Protein AF-A0A535Y8S7-F1 (afdb_monomer_lite)

pLDDT: mean 76.94, std 24.81, range [28.59, 98.69]

Sequence (351 aa):
MPEHDSAGDQSSQPVGPEPAEEHARPVVTRRDFIAGAGLGVAATAIVAGGVTVATRQGVQTVPAPQPVAQTGAGGAVVAPAPAPGVAAQPQAVAQPATPAAGALPQHMRRVTLDIDGAQHNVVVDVRESLWTTTSQKLGLNVTNLGCDRAQCGACTVVIDGRAVNGCSVFSARLGRGQKILTIAGIQTSPTTEGLHPIQRAFWMQGGFQCGICTRGFIMSSYALLQTNNNPTRAQIAEALSGNICRCGEYPKIYEAVESAATELRNPPVKPQAVLGPPPKRTGSPSTMDFQFANPLGSDEFIGEVDGALKLLDGVEGVSGNSTTAKVTYWPNEVSEDAIRKQFADSGYPVK

Foldseek 3Di:
DDDDDDDDDPPDDPDDDDDDPPPPDPPCDPVNVVVVVPDDPDDDDDDDDDDDDDDDDDDDDDDDDDDDDDDDDDDDDDDDDDDPDDDDDPPDDDDPDDPDDDDDDPQWDFAFAAELNDTDTDIFGQLDFQCCCQCVVVVHPFFADDPLPQQAQRQWWAKPLDTGRRSPHGRRVDRPPIHIYGCVSQFQDPDLVRHQLLRNLCVVLVLDDPCSQVRRLSRLLSSQCVVPLQDDLVSSCVSCVSHDDPVPSSVSSSSSSNRSSVCVVPPDDDPPPPPDDQPPQPDAKDKDKWFWPAFAPWQVCLVVVQVQLVVQPFWDGWHDIRTMIITIGRCVRDPPVRSQVSCVVSVGHTD

Structure (mmCIF, N/CA/C/O backbone):
data_AF-A0A535Y8S7-F1
#
_entry.id   AF-A0A535Y8S7-F1
#
loop_
_atom_site.group_PDB
_atom_site.id
_atom_site.type_symbol
_atom_site.label_atom_id
_atom_site.label_alt_id
_atom_site.label_comp_id
_atom_site.label_asym_id
_atom_site.label_entity_id
_atom_site.label_seq_id
_atom_site.pdbx_PDB_ins_code
_atom_site.Cartn_x
_atom_site.Cartn_y
_atom_site.Cartn_z
_atom_site.occupancy
_atom_site.B_iso_or_equiv
_atom_site.auth_seq_id
_atom_site.auth_comp_id
_atom_site.auth_asym_id
_atom_site.auth_atom_id
_atom_site.pdbx_PDB_model_num
ATOM 1 N N . MET A 1 1 ? 39.992 -0.398 63.728 1.00 41.88 1 MET A N 1
ATOM 2 C CA . MET A 1 1 ? 38.886 -0.561 62.766 1.00 41.88 1 MET A CA 1
ATOM 3 C C . MET A 1 1 ? 39.172 -1.827 61.980 1.00 41.88 1 MET A C 1
ATOM 5 O O . MET A 1 1 ? 40.042 -1.772 61.120 1.00 41.88 1 MET A O 1
ATOM 9 N N . PRO A 1 2 ? 38.589 -2.968 62.377 1.00 44.25 2 PRO A N 1
ATOM 10 C CA . PRO A 1 2 ? 38.776 -4.238 61.696 1.00 44.25 2 PRO A CA 1
ATOM 11 C C . PRO A 1 2 ? 37.626 -4.536 60.723 1.00 44.25 2 PRO A C 1
ATOM 13 O O . PRO A 1 2 ? 36.592 -3.870 60.726 1.00 44.25 2 PRO A O 1
ATOM 16 N N . GLU A 1 3 ? 37.897 -5.520 59.880 1.00 44.00 3 GLU A N 1
ATOM 17 C CA . GLU A 1 3 ? 37.142 -6.036 58.741 1.00 44.00 3 GLU A CA 1
ATOM 18 C C . GLU A 1 3 ? 35.714 -6.489 59.092 1.00 44.00 3 GLU A C 1
ATOM 20 O O . GLU A 1 3 ? 35.476 -7.023 60.173 1.00 44.00 3 GLU A O 1
ATOM 25 N N . HIS A 1 4 ? 34.783 -6.329 58.144 1.00 42.41 4 HIS A N 1
ATOM 26 C CA . HIS A 1 4 ? 33.520 -7.068 58.120 1.00 42.41 4 HIS A CA 1
ATOM 27 C C . HIS A 1 4 ? 33.184 -7.524 56.694 1.00 42.41 4 HIS A C 1
ATOM 29 O O . HIS A 1 4 ? 32.829 -6.729 55.827 1.00 42.41 4 HIS A O 1
ATOM 35 N N . ASP A 1 5 ? 33.386 -8.826 56.514 1.00 38.25 5 ASP A N 1
ATOM 36 C CA . ASP A 1 5 ? 32.627 -9.831 55.768 1.00 38.25 5 ASP A CA 1
ATOM 37 C C . ASP A 1 5 ? 31.853 -9.489 54.485 1.00 38.25 5 ASP A C 1
ATOM 39 O O . ASP A 1 5 ? 30.835 -8.798 54.459 1.00 38.25 5 ASP A O 1
ATOM 43 N N . SER A 1 6 ? 32.293 -10.203 53.447 1.00 46.12 6 SER A N 1
ATOM 44 C CA . SER A 1 6 ? 31.557 -10.745 52.307 1.00 46.12 6 SER A CA 1
ATOM 45 C C . SER A 1 6 ? 30.095 -11.126 52.589 1.00 46.12 6 SER A C 1
ATOM 47 O O . SER A 1 6 ? 29.814 -12.092 53.299 1.00 46.12 6 SER A O 1
ATOM 49 N N . ALA A 1 7 ? 29.172 -10.477 51.879 1.00 42.19 7 ALA A N 1
ATOM 50 C CA . ALA A 1 7 ? 27.862 -11.030 51.550 1.00 42.19 7 ALA A CA 1
ATOM 51 C C . ALA A 1 7 ? 27.816 -11.289 50.036 1.00 42.19 7 ALA A C 1
ATOM 53 O O . ALA A 1 7 ? 28.065 -10.392 49.232 1.00 42.19 7 ALA A O 1
ATOM 54 N N . GLY A 1 8 ? 27.578 -12.551 49.676 1.00 33.75 8 GLY A N 1
ATOM 55 C CA . GLY A 1 8 ? 27.663 -13.079 48.320 1.00 33.75 8 GLY A CA 1
ATOM 56 C C . GLY A 1 8 ? 26.672 -12.465 47.335 1.00 33.75 8 GLY A C 1
ATOM 57 O O . GLY A 1 8 ? 25.471 -12.396 47.583 1.00 33.75 8 GLY A O 1
ATOM 58 N N . ASP A 1 9 ? 27.212 -12.106 46.177 1.00 38.22 9 ASP A N 1
ATOM 59 C CA . ASP A 1 9 ? 26.487 -11.845 44.943 1.00 38.22 9 ASP A CA 1
ATOM 60 C C . ASP A 1 9 ? 25.979 -13.182 44.374 1.00 38.22 9 ASP A C 1
ATOM 62 O O . ASP A 1 9 ? 26.699 -13.920 43.694 1.00 38.22 9 ASP A O 1
ATOM 66 N N . GLN A 1 10 ? 24.738 -13.545 44.711 1.00 38.53 10 GLN A N 1
ATOM 67 C CA . GLN A 1 10 ? 24.014 -14.583 43.981 1.00 38.53 10 GLN A CA 1
ATOM 68 C C . GLN A 1 10 ? 23.518 -13.988 42.664 1.00 38.53 10 GLN A C 1
ATOM 70 O O . GLN A 1 10 ? 22.369 -13.565 42.531 1.00 38.53 10 GLN A O 1
ATOM 75 N N . SER A 1 11 ? 24.416 -13.989 41.682 1.00 40.12 11 SER A N 1
ATOM 76 C CA . SER A 1 11 ? 24.074 -13.844 40.273 1.00 40.12 11 SER A CA 1
ATOM 77 C C . SER A 1 11 ? 22.976 -14.849 39.909 1.00 40.12 11 SER A C 1
ATOM 79 O O . SER A 1 11 ? 23.173 -16.064 39.840 1.00 40.12 11 SER A O 1
ATOM 81 N N . SER A 1 12 ? 21.771 -14.328 39.705 1.00 44.69 12 SER A N 1
ATOM 82 C CA . SER A 1 12 ? 20.668 -15.061 39.101 1.00 44.69 12 SER A CA 1
ATOM 83 C C . SER A 1 12 ? 21.051 -15.307 37.647 1.00 44.69 12 SER A C 1
ATOM 85 O O . SER A 1 12 ? 21.152 -14.381 36.843 1.00 44.69 12 SER A O 1
ATOM 87 N N . GLN A 1 13 ? 21.337 -16.564 37.320 1.00 40.16 13 GLN A N 1
ATOM 88 C CA . GLN A 1 13 ? 21.603 -16.965 35.947 1.00 40.16 13 GLN A CA 1
ATOM 89 C C . GLN A 1 13 ? 20.384 -16.650 35.066 1.00 40.16 13 GLN A C 1
ATOM 91 O O . GLN A 1 13 ? 19.254 -16.914 35.486 1.00 40.16 13 GLN A O 1
ATOM 96 N N . PRO A 1 14 ? 20.569 -16.118 33.846 1.00 40.34 14 PRO A N 1
ATOM 97 C CA . PRO A 1 14 ? 19.474 -16.020 32.899 1.00 40.34 14 PRO A CA 1
ATOM 98 C C . PRO A 1 14 ? 19.051 -17.436 32.500 1.00 40.34 14 PRO A C 1
ATOM 100 O O . PRO A 1 14 ? 19.850 -18.219 31.986 1.00 40.34 14 PRO A O 1
ATOM 103 N N . VAL A 1 15 ? 17.783 -17.758 32.752 1.00 47.25 15 VAL A N 1
ATOM 104 C CA . VAL A 1 15 ? 17.121 -18.960 32.242 1.00 47.25 15 VAL A CA 1
ATOM 105 C C . VAL A 1 15 ? 17.208 -18.911 30.716 1.00 47.25 15 VAL A C 1
ATOM 107 O O . VAL A 1 15 ? 16.618 -18.037 30.081 1.00 47.25 15 VAL A O 1
ATOM 110 N N . GLY A 1 16 ? 18.016 -19.799 30.136 1.00 41.22 16 GLY A N 1
ATOM 111 C CA . GLY A 1 16 ? 18.124 -19.944 28.688 1.00 41.22 16 GLY A CA 1
ATOM 112 C C . GLY A 1 16 ? 16.784 -20.387 28.090 1.00 41.22 16 GLY A C 1
ATOM 113 O O . GLY A 1 16 ? 16.043 -21.116 28.753 1.00 41.22 16 GLY A O 1
ATOM 114 N N . PRO A 1 17 ? 16.440 -19.959 26.864 1.00 48.31 17 PRO A N 1
ATOM 115 C CA . PRO A 1 17 ? 15.222 -20.423 26.218 1.00 48.31 17 PRO A CA 1
ATOM 116 C C . PRO A 1 17 ? 15.316 -21.933 25.963 1.00 48.31 17 PRO A C 1
ATOM 118 O O . PRO A 1 17 ? 16.328 -22.420 25.454 1.00 48.31 17 PRO A O 1
ATOM 121 N N . GLU A 1 18 ? 14.257 -22.661 26.323 1.00 45.38 18 GLU A N 1
ATOM 122 C CA . GLU A 1 18 ? 14.070 -24.058 25.928 1.00 45.38 18 GLU A CA 1
ATOM 123 C C . GLU A 1 18 ? 14.183 -24.202 24.400 1.00 45.38 18 GLU A C 1
ATOM 125 O O . GLU A 1 18 ? 13.823 -23.272 23.666 1.00 45.38 18 GLU A O 1
ATOM 130 N N . PRO A 1 19 ? 14.685 -25.341 23.891 1.00 36.44 19 PRO A N 1
ATOM 131 C CA . PRO A 1 19 ? 14.851 -25.538 22.462 1.00 36.44 19 PRO A CA 1
ATOM 132 C C . PRO A 1 19 ? 13.471 -25.653 21.812 1.00 36.44 19 PRO A C 1
ATOM 134 O O . PRO A 1 19 ? 12.853 -26.714 21.803 1.00 36.44 19 PRO A O 1
ATOM 137 N N . ALA A 1 20 ? 12.983 -24.547 21.255 1.00 41.88 20 ALA A N 1
ATOM 138 C CA . ALA A 1 20 ? 11.905 -24.593 20.287 1.00 41.88 20 ALA A CA 1
ATOM 139 C C . ALA A 1 20 ? 12.412 -25.401 19.088 1.00 41.88 20 ALA A C 1
ATOM 141 O O . ALA A 1 20 ? 13.383 -25.005 18.441 1.00 41.88 20 ALA A O 1
ATOM 142 N N . GLU A 1 21 ? 11.785 -26.548 18.821 1.00 38.09 21 GLU A N 1
ATOM 143 C CA . GLU A 1 21 ? 12.011 -27.303 17.595 1.00 38.09 21 GLU A CA 1
ATOM 144 C C . GLU A 1 21 ? 11.814 -26.363 16.401 1.00 38.09 21 GLU A C 1
ATOM 146 O O . GLU A 1 21 ? 10.705 -25.924 16.087 1.00 38.09 21 GLU A O 1
ATOM 151 N N . GLU A 1 22 ? 12.919 -26.017 15.745 1.00 36.44 22 GLU A N 1
ATOM 152 C CA . GLU A 1 22 ? 12.924 -25.268 14.501 1.00 36.44 22 GLU A CA 1
ATOM 153 C C . GLU A 1 22 ? 12.346 -26.173 13.412 1.00 36.44 22 GLU A C 1
ATOM 155 O O . GLU A 1 22 ? 13.046 -26.905 12.712 1.00 36.44 22 GLU A O 1
ATOM 160 N N . HIS A 1 23 ? 11.023 -26.160 13.277 1.00 37.12 23 HIS A N 1
ATOM 161 C CA . HIS A 1 23 ? 10.380 -26.675 12.084 1.00 37.12 23 HIS A CA 1
ATOM 162 C C . HIS A 1 23 ? 10.784 -25.769 10.923 1.00 37.12 23 HIS A C 1
ATOM 164 O O . HIS A 1 23 ? 10.269 -24.660 10.759 1.00 37.12 23 HIS A O 1
ATOM 170 N N . ALA A 1 24 ? 11.755 -26.245 10.140 1.00 35.53 24 ALA A N 1
ATOM 171 C CA . ALA A 1 24 ? 12.173 -25.635 8.892 1.00 35.53 24 ALA A CA 1
ATOM 172 C C . ALA A 1 24 ? 10.931 -25.270 8.070 1.00 35.53 24 ALA A C 1
ATOM 174 O O . ALA A 1 24 ? 10.162 -26.129 7.631 1.00 35.53 24 ALA A O 1
ATOM 175 N N . ARG A 1 25 ? 10.716 -23.964 7.909 1.00 43.47 25 ARG A N 1
ATOM 176 C CA . ARG A 1 25 ? 9.594 -23.417 7.148 1.00 43.47 25 ARG A CA 1
ATOM 177 C C . ARG A 1 25 ? 9.691 -23.910 5.701 1.00 43.47 25 ARG A C 1
ATOM 179 O O . ARG A 1 25 ? 10.799 -23.927 5.157 1.00 43.47 25 ARG A O 1
ATOM 186 N N . PRO A 1 26 ? 8.573 -24.232 5.030 1.00 36.12 26 PRO A N 1
ATOM 187 C CA . PRO A 1 26 ? 8.586 -24.450 3.593 1.00 36.12 26 PRO A CA 1
ATOM 188 C C . PRO A 1 26 ? 8.876 -23.113 2.899 1.00 36.12 26 PRO A C 1
ATOM 190 O O . PRO A 1 26 ? 7.984 -22.332 2.576 1.00 36.12 26 PRO A O 1
ATOM 193 N N . VAL A 1 27 ? 10.160 -22.824 2.691 1.00 45.38 27 VAL A N 1
ATOM 194 C CA . VAL A 1 27 ? 10.605 -21.804 1.748 1.00 45.38 27 VAL A CA 1
ATOM 195 C C . VAL A 1 27 ? 10.168 -22.297 0.378 1.00 45.38 27 VAL A C 1
ATOM 197 O O . VAL A 1 27 ? 10.694 -23.297 -0.104 1.00 45.38 27 VAL A O 1
ATOM 200 N N . VAL A 1 28 ? 9.201 -21.611 -0.236 1.00 47.66 28 VAL A N 1
ATOM 201 C CA . VAL A 1 28 ? 8.826 -21.832 -1.637 1.00 47.66 28 VAL A CA 1
ATOM 202 C C . VAL A 1 28 ? 10.105 -21.740 -2.457 1.00 47.66 28 VAL A C 1
ATOM 204 O O . VAL A 1 28 ? 10.700 -20.671 -2.617 1.00 47.66 28 VAL A O 1
ATOM 207 N N . THR A 1 29 ? 10.579 -22.888 -2.920 1.00 53.97 29 THR A N 1
ATOM 208 C CA . THR A 1 29 ? 11.850 -22.972 -3.616 1.00 53.97 29 THR A CA 1
ATOM 209 C C . THR A 1 29 ? 11.684 -22.387 -5.016 1.00 53.97 29 THR A C 1
ATOM 211 O O . THR A 1 29 ? 10.588 -22.297 -5.574 1.00 53.97 29 THR A O 1
ATOM 214 N N . ARG A 1 30 ? 12.798 -22.031 -5.660 1.00 45.38 30 ARG A N 1
ATOM 215 C CA . ARG A 1 30 ? 12.822 -21.635 -7.080 1.00 45.38 30 ARG A CA 1
ATOM 216 C C . ARG A 1 30 ? 12.111 -22.651 -7.995 1.00 45.38 30 ARG A C 1
ATOM 218 O O . ARG A 1 30 ? 11.631 -22.266 -9.058 1.00 45.38 30 ARG A O 1
ATOM 225 N N . ARG A 1 31 ? 12.046 -23.930 -7.597 1.00 40.69 31 ARG A N 1
ATOM 226 C CA . ARG A 1 31 ? 11.312 -24.993 -8.301 1.00 40.69 31 ARG A CA 1
ATOM 227 C C . ARG A 1 31 ? 9.799 -24.870 -8.133 1.00 40.69 31 ARG A C 1
ATOM 229 O O . ARG A 1 31 ? 9.095 -25.038 -9.121 1.00 40.69 31 ARG A O 1
ATOM 236 N N . ASP A 1 32 ? 9.318 -24.489 -6.957 1.00 45.66 32 ASP A N 1
ATOM 237 C CA . ASP A 1 32 ? 7.885 -24.347 -6.671 1.00 45.66 32 ASP A CA 1
ATOM 238 C C . ASP A 1 32 ? 7.277 -23.138 -7.400 1.00 45.66 32 ASP A C 1
ATOM 240 O O . ASP A 1 32 ? 6.158 -23.203 -7.907 1.00 45.66 32 ASP A O 1
ATOM 244 N N . PHE A 1 33 ? 8.059 -22.064 -7.582 1.00 46.16 33 PHE A N 1
ATOM 245 C CA . PHE A 1 33 ? 7.685 -20.936 -8.447 1.00 46.16 33 PHE A CA 1
ATOM 246 C C . PHE A 1 33 ? 7.559 -21.337 -9.930 1.00 46.16 33 PHE A C 1
ATOM 248 O O . PHE A 1 33 ? 6.719 -20.799 -10.647 1.00 46.16 33 PHE A O 1
ATOM 255 N N . ILE A 1 34 ? 8.382 -22.282 -10.398 1.00 49.06 34 ILE A N 1
ATOM 256 C CA . ILE A 1 34 ? 8.347 -22.774 -11.784 1.00 49.06 34 ILE A CA 1
ATOM 257 C C . ILE A 1 34 ? 7.227 -23.811 -11.975 1.00 49.06 34 ILE A C 1
ATOM 259 O O . ILE A 1 34 ? 6.591 -23.822 -13.025 1.00 49.06 34 ILE A O 1
ATOM 263 N N . ALA A 1 35 ? 6.944 -24.641 -10.967 1.00 42.28 35 ALA A N 1
ATOM 264 C CA . ALA A 1 35 ? 5.879 -25.642 -11.014 1.00 42.28 35 ALA A CA 1
ATOM 265 C C . ALA A 1 35 ? 4.471 -25.016 -10.953 1.00 42.28 35 ALA A C 1
ATOM 267 O O . ALA A 1 35 ? 3.576 -25.445 -11.681 1.00 42.28 35 ALA A O 1
ATOM 268 N N . GLY A 1 36 ? 4.282 -23.954 -10.159 1.00 39.44 36 GLY A N 1
ATOM 269 C CA . GLY A 1 36 ? 2.996 -23.253 -10.036 1.00 39.44 36 GLY A CA 1
ATOM 270 C C . GLY A 1 36 ? 2.555 -22.481 -11.287 1.00 39.44 36 GLY A C 1
ATOM 271 O O . GLY A 1 36 ? 1.388 -22.126 -11.405 1.00 39.44 36 GLY A O 1
ATOM 272 N N . ALA A 1 37 ? 3.453 -22.259 -12.253 1.00 42.25 37 ALA A N 1
ATOM 273 C CA . ALA A 1 37 ? 3.124 -21.631 -13.535 1.00 42.25 37 ALA A CA 1
ATOM 274 C C . ALA A 1 37 ? 2.445 -22.593 -14.536 1.00 42.25 37 ALA A C 1
ATOM 276 O O . ALA A 1 37 ? 2.072 -22.170 -15.629 1.00 42.25 37 ALA A O 1
ATOM 277 N N . GLY A 1 38 ? 2.308 -23.881 -14.191 1.00 35.50 38 GLY A N 1
ATOM 278 C CA . GLY A 1 38 ? 1.808 -24.927 -15.089 1.00 35.50 38 GLY A CA 1
ATOM 279 C C . GLY A 1 38 ? 0.410 -25.474 -14.789 1.00 35.50 38 GLY A C 1
ATOM 280 O O . GLY A 1 38 ? -0.088 -26.272 -15.577 1.00 35.50 38 GLY A O 1
ATOM 281 N N . LEU A 1 39 ? -0.240 -25.078 -13.692 1.00 34.25 39 LEU A N 1
ATOM 282 C CA . LEU A 1 39 ? -1.555 -25.606 -13.307 1.00 34.25 39 LEU A CA 1
ATOM 283 C C . LEU A 1 39 ? -2.559 -24.466 -13.152 1.00 34.25 39 LEU A C 1
ATOM 285 O O . LEU A 1 39 ? -2.861 -24.004 -12.055 1.00 34.25 39 LEU A O 1
ATOM 289 N N . GLY A 1 40 ? -3.074 -24.011 -14.293 1.00 32.44 40 GLY A N 1
ATOM 290 C CA . GLY A 1 40 ? -4.305 -23.236 -14.331 1.00 32.44 40 GLY A CA 1
ATOM 291 C C . GLY A 1 40 ? -5.461 -24.114 -13.863 1.00 32.44 40 GLY A C 1
ATOM 292 O O . GLY A 1 40 ? -5.753 -25.144 -14.471 1.00 32.44 40 GLY A O 1
ATOM 293 N N . VAL A 1 41 ? -6.116 -23.709 -12.778 1.00 32.88 41 VAL A N 1
ATOM 294 C CA . VAL A 1 41 ? -7.417 -24.250 -12.389 1.00 32.88 41 VAL A CA 1
ATOM 295 C C . VAL A 1 41 ? -8.408 -23.824 -13.470 1.00 32.88 41 VAL A C 1
ATOM 297 O O . VAL A 1 41 ? -8.710 -22.642 -13.625 1.00 32.88 41 VAL A O 1
ATOM 300 N N . ALA A 1 42 ? -8.865 -24.787 -14.267 1.00 31.94 42 ALA A N 1
ATOM 301 C CA . ALA A 1 42 ? -9.900 -24.574 -15.262 1.00 31.94 42 ALA A CA 1
ATOM 302 C C . ALA A 1 42 ? -11.239 -24.333 -14.549 1.00 31.94 42 ALA A C 1
ATOM 304 O O . ALA A 1 42 ? -11.869 -25.268 -14.060 1.00 31.94 42 ALA A O 1
ATOM 305 N N . ALA A 1 43 ? -11.680 -23.078 -14.497 1.00 32.56 43 ALA A N 1
ATOM 306 C CA . ALA A 1 43 ? -13.079 -22.765 -14.259 1.00 32.56 43 ALA A CA 1
ATOM 307 C C . ALA A 1 43 ? -13.845 -23.025 -15.565 1.00 32.56 43 ALA A C 1
ATOM 309 O O . ALA A 1 43 ? -13.664 -22.328 -16.563 1.00 32.56 43 ALA A O 1
ATOM 310 N N . THR A 1 44 ? -14.675 -24.064 -15.576 1.00 29.97 44 THR A N 1
ATOM 311 C CA . THR A 1 44 ? -15.622 -24.342 -16.658 1.00 29.97 44 THR A CA 1
ATOM 312 C C . THR A 1 44 ? -16.663 -23.231 -16.734 1.00 29.97 44 THR A C 1
ATOM 314 O O . THR A 1 44 ? -17.578 -23.179 -15.916 1.00 29.97 44 THR A O 1
ATOM 317 N N . ALA A 1 45 ? -16.548 -22.371 -17.744 1.00 28.59 45 ALA A N 1
ATOM 318 C CA . ALA A 1 45 ? -17.650 -21.557 -18.236 1.00 28.59 45 ALA A CA 1
ATOM 319 C C . ALA A 1 45 ? -18.209 -22.230 -19.495 1.00 28.59 45 ALA A C 1
ATOM 321 O O . ALA A 1 45 ? -17.550 -22.284 -20.533 1.00 28.59 45 ALA A O 1
ATOM 322 N N . ILE A 1 46 ? -19.422 -22.772 -19.393 1.00 31.09 46 ILE A N 1
ATOM 323 C CA . ILE A 1 46 ? -20.209 -23.172 -20.558 1.00 31.09 46 ILE A CA 1
ATOM 324 C C . ILE A 1 46 ? -20.801 -21.888 -21.134 1.00 31.09 46 ILE A C 1
ATOM 326 O O . ILE A 1 46 ? -21.736 -21.329 -20.569 1.00 31.09 46 ILE A O 1
ATOM 330 N N . VAL A 1 47 ? -20.262 -21.428 -22.261 1.00 31.27 47 VAL A N 1
ATOM 331 C CA . VAL A 1 47 ? -20.957 -20.494 -23.151 1.00 31.27 47 VAL A CA 1
ATOM 332 C C . VAL A 1 47 ? -20.871 -21.061 -24.560 1.00 31.27 47 VAL A C 1
ATOM 334 O O . VAL A 1 47 ? -19.796 -21.347 -25.083 1.00 31.27 47 VAL A O 1
ATOM 337 N N . ALA A 1 48 ? -22.047 -21.311 -25.122 1.00 28.70 48 ALA A N 1
ATOM 338 C CA . ALA A 1 48 ? -22.252 -21.932 -26.412 1.00 28.70 48 ALA A CA 1
ATOM 339 C C . ALA A 1 48 ? -21.805 -21.025 -27.573 1.00 28.70 48 ALA A C 1
ATOM 341 O O . ALA A 1 48 ? -22.111 -19.837 -27.589 1.00 28.70 48 ALA A O 1
ATOM 342 N N . GLY A 1 49 ? -21.190 -21.645 -28.585 1.00 29.77 49 GLY A N 1
ATOM 343 C CA . GLY A 1 49 ? -21.180 -21.160 -29.968 1.00 29.77 49 GLY A CA 1
ATOM 344 C C . GLY A 1 49 ? -19.979 -20.304 -30.379 1.00 29.77 49 GLY A C 1
ATOM 345 O O . GLY A 1 49 ? -19.903 -19.128 -30.051 1.00 29.77 49 GLY A O 1
ATOM 346 N N . GLY A 1 50 ? -19.092 -20.876 -31.201 1.00 28.86 50 GLY A N 1
ATOM 347 C CA . GLY A 1 50 ? -18.106 -20.116 -31.980 1.00 28.86 50 GLY A CA 1
ATOM 348 C C . GLY A 1 50 ? -16.744 -20.796 -32.063 1.00 28.86 50 GLY A C 1
ATOM 349 O O . GLY A 1 50 ? -15.871 -20.559 -31.238 1.00 28.86 50 GLY A O 1
ATOM 350 N N . VAL A 1 51 ? -16.556 -21.651 -33.066 1.00 29.58 51 VAL A N 1
ATOM 351 C CA . VAL A 1 51 ? -15.288 -22.341 -33.329 1.00 29.58 51 VAL A CA 1
ATOM 352 C C . VAL A 1 51 ? -14.259 -21.342 -33.871 1.00 29.58 51 VAL A C 1
ATOM 354 O O . VAL A 1 51 ? -14.375 -20.887 -35.006 1.00 29.58 51 VAL A O 1
ATOM 357 N N . THR A 1 52 ? -13.221 -21.036 -33.092 1.00 28.81 52 THR A N 1
ATOM 358 C CA . THR A 1 52 ? -11.964 -20.451 -33.583 1.00 28.81 52 THR A CA 1
ATOM 359 C C . THR A 1 52 ? -10.871 -21.516 -33.545 1.00 28.81 52 THR A C 1
ATOM 361 O O . THR A 1 52 ? -10.356 -21.895 -32.496 1.00 28.81 52 THR A O 1
ATOM 364 N N . VAL A 1 53 ? -10.523 -22.040 -34.722 1.00 29.33 53 VAL A N 1
ATOM 365 C CA . VAL A 1 53 ? -9.391 -22.955 -34.899 1.00 29.33 53 VAL A CA 1
ATOM 366 C C . VAL A 1 53 ? -8.111 -22.127 -35.001 1.00 29.33 53 VAL A C 1
ATOM 368 O O . VAL A 1 53 ? -7.899 -21.421 -35.983 1.00 29.33 53 VAL A O 1
ATOM 371 N N . ALA A 1 54 ? -7.241 -22.230 -33.997 1.00 32.56 54 ALA A N 1
ATOM 372 C CA . ALA A 1 54 ? -5.865 -21.751 -34.068 1.00 32.56 54 ALA A CA 1
ATOM 373 C C . ALA A 1 54 ? -4.941 -22.928 -34.417 1.00 32.56 54 ALA A C 1
ATOM 375 O O . ALA A 1 54 ? -4.612 -23.746 -33.558 1.00 32.56 54 ALA A O 1
ATOM 376 N N . THR A 1 55 ? -4.506 -23.035 -35.675 1.00 34.47 55 THR A N 1
ATOM 377 C CA . THR A 1 55 ? -3.463 -23.994 -36.073 1.00 34.47 55 THR A CA 1
ATOM 378 C C . THR A 1 55 ? -2.089 -23.334 -36.092 1.00 34.47 55 THR A C 1
ATOM 380 O O . THR A 1 55 ? -1.850 -22.380 -36.831 1.00 34.47 55 THR A O 1
ATOM 383 N N . ARG A 1 56 ? -1.168 -23.901 -35.300 1.00 32.25 56 ARG A N 1
ATOM 384 C CA . ARG A 1 56 ? 0.290 -23.736 -35.410 1.00 32.25 56 ARG A CA 1
ATOM 385 C C . ARG A 1 56 ? 0.735 -23.975 -36.858 1.00 32.25 56 ARG A C 1
ATOM 387 O O . ARG A 1 56 ? 0.520 -25.065 -37.381 1.00 32.25 56 ARG A O 1
ATOM 394 N N . GLN A 1 57 ? 1.406 -23.006 -37.477 1.00 33.44 57 GLN A N 1
ATOM 395 C CA . GLN A 1 57 ? 2.093 -23.228 -38.750 1.00 33.44 57 GLN A CA 1
ATOM 396 C C . GLN A 1 57 ? 3.373 -24.042 -38.515 1.00 33.44 57 GLN A C 1
ATOM 398 O O . GLN A 1 57 ? 4.379 -23.525 -38.034 1.00 33.44 57 GLN A O 1
ATOM 403 N N . GLY A 1 58 ? 3.312 -25.332 -38.846 1.00 32.59 58 GLY A N 1
ATOM 404 C CA . GLY A 1 58 ? 4.474 -26.137 -39.205 1.00 32.59 58 GLY A CA 1
ATOM 405 C C . GLY A 1 58 ? 4.656 -26.088 -40.722 1.00 32.59 58 GLY A C 1
ATOM 406 O O . GLY A 1 58 ? 3.693 -26.249 -41.467 1.00 32.59 58 GLY A O 1
ATOM 407 N N . VAL A 1 59 ? 5.881 -25.832 -41.173 1.00 33.47 59 VAL A N 1
ATOM 408 C CA . VAL A 1 59 ? 6.261 -25.839 -42.590 1.00 33.47 59 VAL A CA 1
ATOM 409 C C . VAL A 1 59 ? 6.155 -27.272 -43.125 1.00 33.47 59 VAL A C 1
ATOM 411 O O . VAL A 1 59 ? 6.869 -28.153 -42.651 1.00 33.47 59 VAL A O 1
ATOM 414 N N . GLN A 1 60 ? 5.285 -27.504 -44.110 1.00 32.03 60 GLN A N 1
ATOM 415 C CA . GLN A 1 60 ? 5.292 -28.712 -44.941 1.00 32.03 60 GLN A CA 1
ATOM 416 C C . GLN A 1 60 ? 5.566 -28.320 -46.395 1.00 32.03 60 GLN A C 1
ATOM 418 O O . GLN A 1 60 ? 4.840 -27.526 -46.989 1.00 32.03 60 GLN A O 1
ATOM 423 N N . THR A 1 61 ? 6.629 -28.883 -46.960 1.00 33.38 61 THR A N 1
ATOM 424 C CA . THR A 1 61 ? 6.939 -28.852 -48.388 1.00 33.38 61 THR A CA 1
ATOM 425 C C . THR A 1 61 ? 6.122 -29.931 -49.102 1.00 33.38 61 THR A C 1
ATOM 427 O O . THR A 1 61 ? 6.222 -31.111 -48.776 1.00 33.38 61 THR A O 1
ATOM 430 N N . VAL A 1 62 ? 5.306 -29.534 -50.079 1.00 36.25 62 VAL A N 1
ATOM 431 C CA . VAL A 1 62 ? 4.526 -30.455 -50.924 1.00 36.25 62 VAL A CA 1
ATOM 432 C C . VAL A 1 62 ? 5.322 -30.755 -52.207 1.00 36.25 62 VAL A C 1
ATOM 434 O O . VAL A 1 62 ? 5.779 -29.804 -52.843 1.00 36.25 62 VAL A O 1
ATOM 437 N N . PRO A 1 63 ? 5.502 -32.024 -52.628 1.00 39.72 63 PRO A N 1
ATOM 438 C CA . PRO A 1 63 ? 6.083 -32.349 -53.930 1.00 39.72 63 PRO A CA 1
ATOM 439 C C . PRO A 1 63 ? 5.051 -32.220 -55.065 1.00 39.72 63 PRO A C 1
ATOM 441 O O . PRO A 1 63 ? 3.873 -32.532 -54.892 1.00 39.72 63 PRO A O 1
ATOM 444 N N . ALA A 1 64 ? 5.507 -31.775 -56.239 1.00 39.00 64 ALA A N 1
ATOM 445 C CA . ALA A 1 64 ? 4.684 -31.571 -57.433 1.00 39.00 64 ALA A CA 1
ATOM 446 C C . ALA A 1 64 ? 4.172 -32.898 -58.048 1.00 39.00 64 ALA A C 1
ATOM 448 O O . ALA A 1 64 ? 4.921 -33.879 -58.075 1.00 39.00 64 ALA A O 1
ATOM 449 N N . PRO A 1 65 ? 2.937 -32.942 -58.590 1.00 37.44 65 PRO A N 1
ATOM 450 C CA . PRO A 1 65 ? 2.387 -34.143 -59.212 1.00 37.44 65 PRO A CA 1
ATOM 451 C C . PRO A 1 65 ? 2.870 -34.327 -60.662 1.00 37.44 65 PRO A C 1
ATOM 453 O O . PRO A 1 65 ? 2.968 -33.371 -61.431 1.00 37.44 65 PRO A O 1
ATOM 456 N N . GLN A 1 66 ? 3.138 -35.580 -61.039 1.00 39.38 66 GLN A N 1
ATOM 457 C CA . GLN A 1 66 ? 3.399 -36.021 -62.417 1.00 39.38 66 GLN A CA 1
ATOM 458 C C . GLN A 1 66 ? 2.069 -36.303 -63.147 1.00 39.38 66 GLN 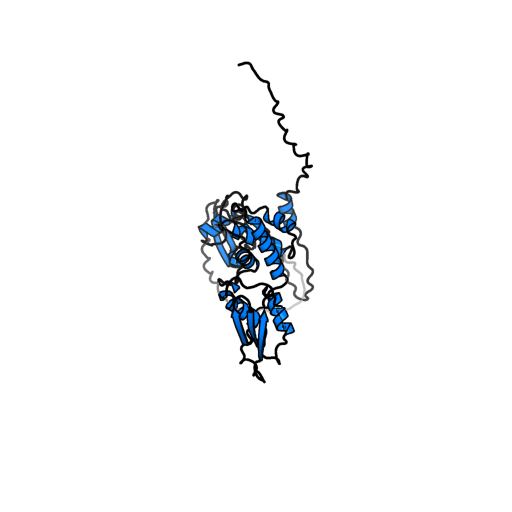A C 1
ATOM 460 O O . GLN A 1 66 ? 1.143 -36.820 -62.515 1.00 39.38 66 GLN A O 1
ATOM 465 N N . PRO A 1 67 ? 1.945 -36.015 -64.457 1.00 37.84 67 PRO A N 1
ATOM 466 C CA . PRO A 1 67 ? 0.709 -36.250 -65.194 1.00 37.84 67 PRO A CA 1
ATOM 467 C C . PRO A 1 67 ? 0.569 -37.717 -65.628 1.00 37.84 67 PRO A C 1
ATOM 469 O O . PRO A 1 67 ? 1.486 -38.311 -66.193 1.00 37.84 67 PRO A O 1
ATOM 472 N N . VAL A 1 68 ? -0.618 -38.284 -65.403 1.00 38.78 68 VAL A N 1
ATOM 473 C CA . VAL A 1 68 ? -1.027 -39.599 -65.916 1.00 38.78 68 VAL A CA 1
ATOM 47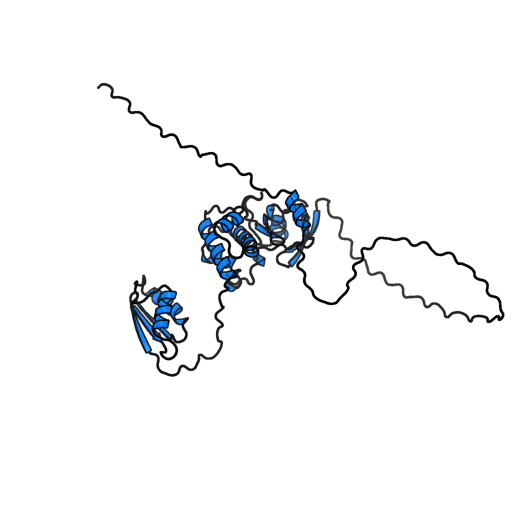4 C C . VAL A 1 68 ? -1.830 -39.378 -67.198 1.00 38.78 68 VAL A C 1
ATOM 476 O O . VAL A 1 68 ? -2.839 -38.676 -67.184 1.00 38.78 68 VAL A O 1
ATOM 479 N N . ALA A 1 69 ? -1.383 -39.963 -68.309 1.00 36.53 69 ALA A N 1
ATOM 480 C CA . ALA A 1 69 ? -2.116 -39.963 -69.569 1.00 36.53 69 ALA A CA 1
ATOM 481 C C . ALA A 1 69 ? -3.190 -41.064 -69.554 1.00 36.53 69 ALA A C 1
ATOM 483 O O . ALA A 1 69 ? -2.879 -42.227 -69.302 1.00 36.53 69 ALA A O 1
ATOM 484 N N . GLN A 1 70 ? -4.438 -40.709 -69.862 1.00 37.78 70 GLN A N 1
ATOM 485 C CA . GLN A 1 70 ? -5.484 -41.668 -70.220 1.00 37.78 70 GLN A CA 1
ATOM 486 C C . GLN A 1 70 ? -5.945 -41.408 -71.652 1.00 37.78 70 GLN A C 1
ATOM 488 O O . GLN A 1 70 ? -6.280 -40.290 -72.037 1.00 37.78 70 GLN A O 1
ATOM 493 N N . THR A 1 71 ? -5.913 -42.476 -72.439 1.00 38.03 71 THR A N 1
ATOM 494 C CA . THR A 1 71 ? -6.332 -42.557 -73.831 1.00 38.03 71 THR A CA 1
ATOM 495 C C . THR A 1 71 ? -7.839 -42.797 -73.912 1.00 38.03 71 THR A C 1
ATOM 497 O O . THR A 1 71 ? -8.363 -43.741 -73.328 1.00 38.03 71 THR A O 1
ATOM 500 N N . GLY A 1 72 ? -8.536 -41.955 -74.674 1.00 32.34 72 GLY A N 1
ATOM 501 C CA . GLY A 1 72 ? -9.933 -42.146 -75.062 1.00 32.34 72 GLY A CA 1
ATOM 502 C C . GLY A 1 72 ? -10.086 -41.900 -76.559 1.00 32.34 72 GLY A C 1
ATOM 503 O O . GLY A 1 72 ? -9.649 -40.871 -77.069 1.00 32.34 72 GLY A O 1
ATOM 504 N N . ALA A 1 73 ? -10.646 -42.878 -77.265 1.00 33.91 73 ALA A N 1
ATOM 505 C CA . ALA A 1 73 ? -10.857 -42.867 -78.707 1.00 33.91 73 ALA A CA 1
ATOM 506 C C . ALA A 1 73 ? -12.143 -42.112 -79.090 1.00 33.91 73 ALA A C 1
ATOM 508 O O . ALA A 1 73 ? -13.165 -42.280 -78.430 1.00 33.91 73 ALA A O 1
ATOM 509 N N . GLY A 1 74 ? -12.113 -41.371 -80.206 1.00 33.50 74 GLY A N 1
ATOM 510 C CA . GLY A 1 74 ? -13.326 -40.974 -80.938 1.00 33.50 74 GLY A CA 1
ATOM 511 C C . GLY A 1 74 ? -13.435 -39.492 -81.318 1.00 33.50 74 GLY A C 1
ATOM 512 O O . GLY A 1 74 ? -13.903 -38.684 -80.534 1.00 33.50 74 GLY A O 1
ATOM 513 N N . GLY A 1 75 ? -13.032 -39.185 -82.557 1.00 33.41 75 GLY A N 1
ATOM 514 C CA . GLY A 1 75 ? -13.609 -38.198 -83.489 1.00 33.41 75 GLY A CA 1
ATOM 515 C C . GLY A 1 75 ? -14.164 -36.852 -82.997 1.00 33.41 75 GLY A C 1
ATOM 516 O O . GLY A 1 75 ? -15.304 -36.784 -82.559 1.00 33.41 75 GLY A O 1
ATOM 517 N N . ALA A 1 76 ? -13.415 -35.774 -83.260 1.00 34.00 76 ALA A N 1
ATOM 518 C CA . ALA A 1 76 ? -13.809 -34.589 -84.050 1.00 34.00 76 ALA A CA 1
ATOM 519 C C . ALA A 1 76 ? -12.820 -33.444 -83.762 1.00 34.00 76 ALA A C 1
ATOM 521 O O . ALA A 1 76 ? -12.682 -32.992 -82.628 1.00 34.00 76 ALA A O 1
ATOM 522 N N . VAL A 1 77 ? -12.114 -32.972 -84.792 1.00 41.78 77 VAL A N 1
ATOM 523 C CA . VAL A 1 77 ? -11.223 -31.809 -84.689 1.00 41.78 77 VAL A CA 1
ATOM 524 C C . VAL A 1 77 ? -12.060 -30.532 -84.619 1.00 41.78 77 VAL A C 1
ATOM 526 O O . VAL A 1 77 ? -12.637 -30.103 -85.613 1.00 41.78 77 VAL A O 1
ATOM 529 N N . VAL A 1 78 ? -12.123 -29.916 -83.441 1.00 43.97 78 VAL A N 1
ATOM 530 C CA . VAL A 1 78 ? -12.630 -28.551 -83.269 1.00 43.97 78 VAL A CA 1
ATOM 531 C C . VAL A 1 78 ? -11.452 -27.696 -82.821 1.00 43.97 78 VAL A C 1
ATOM 533 O O . VAL A 1 78 ? -10.888 -27.917 -81.751 1.00 43.97 78 VAL A O 1
ATOM 536 N N . ALA A 1 79 ? -11.034 -26.760 -83.672 1.00 42.69 79 ALA A N 1
ATOM 537 C CA . ALA A 1 79 ? -9.981 -25.807 -83.346 1.00 42.69 79 ALA A CA 1
ATOM 538 C C . ALA A 1 79 ? -10.448 -24.905 -82.186 1.00 42.69 79 ALA A C 1
ATOM 540 O O . ALA A 1 79 ? -11.504 -24.279 -82.312 1.00 42.69 79 ALA A O 1
ATOM 541 N N . PRO A 1 80 ? -9.711 -24.806 -81.064 1.00 45.41 80 PRO A N 1
ATOM 542 C CA . PRO A 1 80 ? -10.054 -23.848 -80.027 1.00 45.41 80 PRO A CA 1
ATOM 543 C C . PRO A 1 80 ? -9.683 -22.431 -80.486 1.00 45.41 80 PRO A C 1
ATOM 545 O O . PRO A 1 80 ? -8.598 -22.189 -81.018 1.00 45.41 80 PRO A O 1
ATOM 548 N N . ALA A 1 81 ? -10.609 -21.497 -80.278 1.00 47.97 81 ALA A N 1
ATOM 549 C CA . ALA A 1 81 ? -10.401 -20.064 -80.457 1.00 47.97 81 ALA A CA 1
ATOM 550 C C . ALA A 1 81 ? -9.259 -19.546 -79.551 1.00 47.97 81 ALA A C 1
ATOM 552 O O . ALA A 1 81 ? -9.025 -20.122 -78.483 1.00 47.97 81 ALA A O 1
ATOM 553 N N . PRO A 1 82 ? -8.549 -18.464 -79.931 1.00 49.38 82 PRO A N 1
ATOM 554 C CA . PRO A 1 82 ? -7.498 -17.897 -79.093 1.00 49.38 82 PRO A CA 1
ATOM 555 C C . PRO A 1 82 ? -8.077 -17.430 -77.751 1.00 49.38 82 PRO A C 1
ATOM 557 O O . PRO A 1 82 ? -9.090 -16.730 -77.707 1.00 49.38 82 PRO A O 1
ATOM 560 N N . ALA A 1 83 ? -7.433 -17.834 -76.655 1.00 48.03 83 ALA A N 1
ATOM 561 C CA . ALA A 1 83 ? -7.800 -17.410 -75.310 1.00 48.03 83 ALA A CA 1
ATOM 562 C C . ALA A 1 83 ? -7.733 -15.872 -75.190 1.00 48.03 83 ALA A C 1
ATOM 564 O O . ALA A 1 83 ? -6.794 -15.264 -75.716 1.00 48.03 83 ALA A O 1
ATOM 565 N N . PRO A 1 84 ? -8.690 -15.223 -74.500 1.00 48.88 84 PRO A N 1
ATOM 566 C CA . PRO A 1 84 ? -8.622 -13.791 -74.248 1.00 48.88 84 PRO A CA 1
ATOM 567 C C . PRO A 1 84 ? -7.374 -13.467 -73.419 1.00 48.88 84 PRO A C 1
ATOM 569 O O . PRO A 1 84 ? -7.024 -14.187 -72.483 1.00 48.88 84 PRO A O 1
ATOM 572 N N . GLY A 1 85 ? -6.687 -12.392 -73.812 1.00 47.56 85 GLY A N 1
ATOM 573 C CA . GLY A 1 85 ? -5.421 -11.964 -73.232 1.00 47.56 85 GLY A CA 1
ATOM 574 C C . GLY A 1 85 ? -5.487 -11.843 -71.712 1.00 47.56 85 GLY A C 1
ATOM 575 O O . GLY A 1 85 ? -6.405 -11.242 -71.155 1.00 47.56 85 GLY A O 1
ATOM 576 N N . VAL A 1 86 ? -4.482 -12.412 -71.048 1.00 46.84 86 VAL A N 1
ATOM 577 C CA . VAL A 1 86 ? -4.248 -12.239 -69.615 1.00 46.84 86 VAL A CA 1
ATOM 578 C C . VAL A 1 86 ? -4.003 -10.752 -69.367 1.00 46.84 86 VAL A C 1
ATOM 580 O O . VAL A 1 86 ? -2.947 -10.221 -69.709 1.00 46.84 86 VAL A O 1
ATOM 583 N N . ALA A 1 87 ? -4.995 -10.066 -68.803 1.00 52.25 87 ALA A N 1
ATOM 584 C CA . ALA A 1 87 ? -4.810 -8.721 -68.287 1.00 52.25 87 ALA A CA 1
ATOM 585 C C . ALA A 1 87 ? -3.766 -8.781 -67.163 1.00 52.25 87 ALA A C 1
ATOM 587 O O . ALA A 1 87 ? -3.920 -9.533 -66.199 1.00 52.25 87 ALA A O 1
ATOM 588 N N . ALA A 1 88 ? -2.686 -8.014 -67.315 1.00 50.66 88 ALA A N 1
ATOM 589 C CA . ALA A 1 88 ? -1.645 -7.893 -66.308 1.00 50.66 88 ALA A CA 1
ATOM 590 C C . ALA A 1 88 ? -2.266 -7.437 -64.979 1.00 50.66 88 ALA A C 1
ATOM 592 O O . ALA A 1 88 ? -2.906 -6.386 -64.910 1.00 50.66 88 ALA A O 1
ATOM 593 N N . GLN A 1 89 ? -2.091 -8.237 -63.926 1.00 50.06 89 GLN A N 1
ATOM 594 C CA . GLN A 1 89 ? -2.463 -7.828 -62.575 1.00 50.06 89 GLN A CA 1
ATOM 595 C C . GLN A 1 89 ? -1.617 -6.605 -62.174 1.00 50.06 89 GLN A C 1
ATOM 597 O O . GLN A 1 89 ? -0.404 -6.615 -62.412 1.00 50.06 89 GLN A O 1
ATOM 602 N N . PRO A 1 90 ? -2.210 -5.558 -61.568 1.00 50.19 90 PRO A N 1
ATOM 603 C CA . PRO A 1 90 ? -1.446 -4.428 -61.062 1.00 50.19 90 PRO A CA 1
ATOM 604 C C . PRO A 1 90 ? -0.447 -4.933 -60.021 1.00 50.19 90 PRO A C 1
ATOM 606 O O . PRO A 1 90 ? -0.832 -5.591 -59.052 1.00 50.19 90 PRO A O 1
ATOM 609 N N . GLN A 1 91 ? 0.838 -4.646 -60.225 1.00 49.31 91 GLN A N 1
ATOM 610 C CA . GLN A 1 91 ? 1.865 -4.955 -59.240 1.00 49.31 91 GLN A CA 1
ATOM 611 C C . GLN A 1 91 ? 1.542 -4.203 -57.948 1.00 49.31 91 GLN A C 1
ATOM 613 O O . GLN A 1 91 ? 1.436 -2.976 -57.943 1.00 49.31 91 GLN A O 1
ATOM 618 N N . ALA A 1 92 ? 1.358 -4.953 -56.860 1.00 53.34 92 ALA A N 1
ATOM 619 C CA . ALA A 1 92 ? 1.184 -4.389 -55.534 1.00 53.34 92 ALA A CA 1
ATOM 620 C C . ALA A 1 92 ? 2.399 -3.509 -55.219 1.00 53.34 92 ALA A C 1
ATOM 622 O O . ALA A 1 92 ? 3.529 -3.992 -55.132 1.00 53.34 92 ALA A O 1
ATOM 623 N N . VAL A 1 93 ? 2.158 -2.207 -55.088 1.00 53.12 93 VAL A N 1
ATOM 624 C CA . VAL A 1 93 ? 3.177 -1.239 -54.696 1.00 53.12 93 VAL A CA 1
ATOM 625 C C . VAL A 1 93 ? 3.627 -1.628 -53.292 1.00 53.12 93 VAL A C 1
ATOM 627 O O . VAL A 1 93 ? 2.831 -1.601 -52.352 1.00 53.12 93 VAL A O 1
ATOM 630 N N . ALA A 1 94 ? 4.878 -2.069 -53.162 1.00 55.50 94 ALA A N 1
ATOM 631 C CA . ALA A 1 94 ? 5.448 -2.450 -51.881 1.00 55.50 94 ALA A CA 1
ATOM 632 C C . ALA A 1 94 ? 5.350 -1.257 -50.922 1.00 55.50 94 ALA A C 1
ATOM 634 O O . ALA A 1 94 ? 5.925 -0.196 -51.173 1.00 55.50 94 ALA A O 1
ATOM 635 N N . GLN A 1 95 ? 4.595 -1.423 -49.836 1.00 53.69 95 GLN A N 1
ATOM 636 C CA . GLN A 1 95 ? 4.580 -0.445 -48.757 1.00 53.69 95 GLN A CA 1
ATOM 637 C C . GLN A 1 95 ? 6.004 -0.331 -48.192 1.00 53.69 95 GLN A C 1
ATOM 639 O O . GLN A 1 95 ? 6.649 -1.362 -47.972 1.00 53.69 95 GLN A O 1
ATOM 644 N N . PRO A 1 96 ? 6.523 0.890 -47.967 1.00 48.88 96 PRO A N 1
ATOM 645 C CA . PRO A 1 96 ? 7.850 1.066 -47.402 1.00 48.88 96 PRO A CA 1
ATOM 646 C C . PRO A 1 96 ? 7.902 0.391 -46.031 1.00 48.88 96 PRO A C 1
ATOM 648 O O . PRO A 1 96 ? 7.121 0.709 -45.133 1.00 48.88 96 PRO A O 1
ATOM 651 N N . ALA A 1 97 ? 8.816 -0.570 -45.893 1.00 58.38 97 ALA A N 1
ATOM 652 C CA . ALA A 1 97 ? 9.067 -1.252 -44.636 1.00 58.38 97 ALA A CA 1
ATOM 653 C C . ALA A 1 97 ? 9.412 -0.217 -43.559 1.00 58.38 97 ALA A C 1
ATOM 655 O O . ALA A 1 97 ? 10.292 0.627 -43.747 1.00 58.38 97 ALA A O 1
ATOM 656 N N . THR A 1 98 ? 8.716 -0.283 -42.424 1.00 56.50 98 THR A N 1
ATOM 657 C CA . THR A 1 98 ? 9.062 0.486 -41.228 1.00 56.50 98 THR A CA 1
ATOM 658 C C . THR A 1 98 ? 10.539 0.234 -40.900 1.00 56.50 98 THR A C 1
ATOM 660 O O . THR A 1 98 ? 10.949 -0.931 -40.923 1.00 56.50 98 THR A O 1
ATOM 663 N N . PRO A 1 99 ? 11.360 1.264 -40.611 1.00 51.38 99 PRO A N 1
ATOM 664 C CA . PRO A 1 99 ? 12.774 1.062 -40.328 1.00 51.38 99 PRO A CA 1
ATOM 665 C C . PRO A 1 99 ? 12.933 0.035 -39.210 1.00 51.38 99 PRO A C 1
ATOM 667 O O . PRO A 1 99 ? 12.361 0.200 -38.129 1.00 51.38 99 PRO A O 1
ATOM 670 N N . ALA A 1 100 ? 13.690 -1.033 -39.472 1.00 60.47 100 ALA A N 1
ATOM 671 C CA . ALA A 1 100 ? 14.053 -2.000 -38.450 1.00 60.47 100 ALA A CA 1
ATOM 672 C C . ALA A 1 100 ? 14.681 -1.231 -37.282 1.00 60.47 100 ALA A C 1
ATOM 674 O O . ALA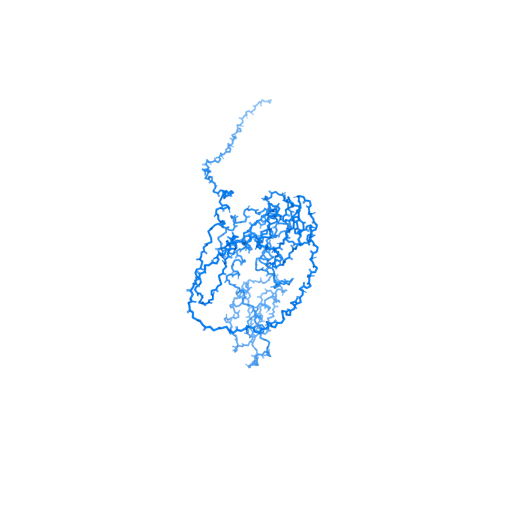 A 1 100 ? 15.690 -0.545 -37.456 1.00 60.47 100 ALA A O 1
ATOM 675 N N . ALA A 1 101 ? 14.049 -1.293 -36.109 1.00 64.69 101 ALA A N 1
ATOM 676 C CA . ALA A 1 101 ? 14.564 -0.646 -34.914 1.00 64.69 101 ALA A CA 1
ATOM 677 C C . ALA A 1 101 ? 16.026 -1.076 -34.724 1.00 64.69 101 ALA A C 1
ATOM 679 O O . ALA A 1 101 ? 16.298 -2.271 -34.607 1.00 64.69 101 ALA A O 1
ATOM 680 N N . GLY A 1 102 ? 16.952 -0.109 -34.742 1.00 74.94 102 GLY A N 1
ATOM 681 C CA . GLY A 1 102 ? 18.390 -0.376 -34.710 1.00 74.94 102 GLY A CA 1
ATOM 682 C C . GLY A 1 102 ? 18.773 -1.363 -33.606 1.00 74.94 102 GLY A C 1
ATOM 683 O O . GLY A 1 102 ? 18.177 -1.356 -32.519 1.00 74.94 102 GLY A O 1
ATOM 684 N N . ALA A 1 103 ? 19.745 -2.228 -33.905 1.00 85.38 103 ALA A N 1
ATOM 685 C CA . ALA A 1 103 ? 20.211 -3.253 -32.982 1.00 85.38 103 ALA A CA 1
ATOM 686 C C . ALA A 1 103 ? 20.651 -2.613 -31.656 1.00 85.38 103 ALA A C 1
ATOM 688 O O . ALA A 1 103 ? 21.479 -1.703 -31.632 1.00 85.38 103 ALA A O 1
ATOM 689 N N . LEU A 1 104 ? 20.071 -3.078 -30.550 1.00 92.75 104 LEU A N 1
ATOM 690 C CA . LEU A 1 104 ? 20.450 -2.626 -29.217 1.00 92.75 104 LEU A CA 1
ATOM 691 C C . LEU A 1 104 ? 21.722 -3.346 -28.742 1.00 92.75 104 LEU A C 1
ATOM 693 O O . LEU A 1 104 ? 21.936 -4.504 -29.116 1.00 92.75 104 LEU A O 1
ATOM 697 N N . PRO A 1 105 ? 22.532 -2.717 -27.868 1.00 95.12 105 PRO A N 1
ATOM 698 C CA . PRO A 1 105 ? 23.597 -3.415 -27.154 1.00 95.12 105 PRO A CA 1
ATOM 699 C C . PRO A 1 105 ? 23.073 -4.677 -26.452 1.00 95.12 105 PRO A C 1
ATOM 701 O O . PRO A 1 105 ? 21.940 -4.699 -25.981 1.00 95.12 105 PRO A O 1
ATOM 704 N N . GLN A 1 106 ? 23.905 -5.716 -26.318 1.00 93.44 106 GLN A N 1
ATOM 705 C CA . GLN A 1 106 ? 23.487 -7.021 -25.767 1.00 93.44 106 GLN A CA 1
ATOM 706 C C . GLN A 1 106 ? 22.906 -6.951 -24.342 1.00 93.44 106 GLN A C 1
ATOM 708 O O . GLN A 1 106 ? 22.090 -7.792 -23.962 1.00 93.44 106 GLN A O 1
ATOM 713 N N . HIS A 1 107 ? 23.310 -5.946 -23.563 1.00 96.06 107 HIS A N 1
ATOM 714 C CA . HIS A 1 107 ? 22.818 -5.702 -22.208 1.00 96.06 107 HIS A CA 1
ATOM 715 C C . HIS A 1 107 ? 21.496 -4.920 -22.169 1.00 96.06 107 HIS A C 1
ATOM 717 O O . HIS A 1 107 ? 20.977 -4.708 -21.084 1.00 96.06 107 HIS A O 1
ATOM 723 N N . MET A 1 108 ? 20.939 -4.506 -23.312 1.00 97.56 108 MET A N 1
ATOM 724 C CA . MET A 1 108 ? 19.701 -3.730 -23.406 1.00 97.56 108 MET A CA 1
ATOM 725 C C . MET A 1 108 ? 18.570 -4.551 -24.038 1.00 97.56 108 MET A C 1
ATOM 727 O O . MET A 1 108 ? 18.770 -5.318 -24.985 1.00 97.56 108 MET A O 1
ATOM 731 N N . ARG A 1 109 ? 17.344 -4.370 -23.544 1.00 95.69 109 ARG A N 1
ATOM 732 C CA . ARG A 1 109 ? 16.132 -5.025 -24.061 1.00 95.69 109 ARG A CA 1
ATOM 733 C C . ARG A 1 109 ? 14.995 -4.025 -24.213 1.00 95.69 109 ARG A C 1
ATOM 735 O O . ARG A 1 109 ? 14.788 -3.197 -23.334 1.00 95.69 109 ARG A O 1
ATOM 742 N N . ARG A 1 110 ? 14.239 -4.129 -25.313 1.00 96.31 110 ARG A N 1
ATOM 743 C CA . ARG A 1 110 ? 12.926 -3.478 -25.444 1.00 96.31 110 ARG A CA 1
ATOM 744 C C . ARG A 1 110 ? 11.903 -4.326 -24.705 1.00 96.31 110 ARG A C 1
ATOM 746 O O . ARG A 1 110 ? 11.817 -5.523 -24.969 1.00 96.31 110 ARG A O 1
ATOM 753 N N . VAL A 1 111 ? 11.152 -3.704 -23.811 1.00 96.88 111 VAL A N 1
ATOM 754 C CA . VAL A 1 111 ? 10.028 -4.320 -23.106 1.00 96.88 111 VAL A CA 1
ATOM 755 C C . VAL A 1 111 ? 8.825 -3.388 -23.164 1.00 96.88 111 VAL A C 1
ATOM 757 O O . VAL A 1 111 ? 8.980 -2.166 -23.191 1.00 96.88 111 VAL A O 1
ATOM 760 N N . THR A 1 112 ? 7.636 -3.976 -23.179 1.00 97.88 112 THR A N 1
ATOM 761 C CA . THR A 1 112 ? 6.365 -3.258 -23.067 1.00 97.88 112 THR A CA 1
ATOM 762 C C . THR A 1 112 ? 5.760 -3.618 -21.721 1.00 97.88 112 THR A C 1
ATOM 764 O O . THR A 1 112 ? 5.292 -4.737 -21.544 1.00 97.88 112 THR A O 1
ATOM 767 N N . LEU A 1 113 ? 5.850 -2.718 -20.746 1.00 97.56 113 LEU A N 1
ATOM 768 C CA . LEU A 1 113 ? 5.358 -2.950 -19.389 1.00 97.56 113 LEU A CA 1
ATOM 769 C C . LEU A 1 113 ? 3.909 -2.478 -19.276 1.00 97.56 113 LEU A C 1
ATOM 771 O O . LEU A 1 113 ? 3.618 -1.348 -19.652 1.00 97.56 113 LEU A O 1
ATOM 775 N N . ASP A 1 114 ? 3.030 -3.315 -18.733 1.00 97.56 114 ASP A N 1
ATOM 776 C CA . ASP A 1 114 ? 1.676 -2.917 -18.348 1.00 97.56 114 ASP A CA 1
ATOM 777 C C . ASP A 1 114 ? 1.694 -2.495 -16.878 1.00 97.56 114 ASP A C 1
ATOM 779 O O . ASP A 1 114 ? 1.855 -3.345 -15.999 1.00 97.56 114 ASP A O 1
ATOM 783 N N . ILE A 1 115 ? 1.613 -1.189 -16.633 1.00 97.06 115 ILE A N 1
ATOM 784 C CA . ILE A 1 115 ? 1.649 -0.592 -15.297 1.00 97.06 115 ILE A CA 1
ATOM 785 C C . ILE A 1 115 ? 0.339 0.156 -15.092 1.00 97.06 115 ILE A C 1
ATOM 787 O O . ILE A 1 115 ? 0.033 1.080 -15.841 1.00 97.06 115 ILE A O 1
ATOM 791 N N . ASP A 1 116 ? -0.438 -0.254 -14.093 1.00 96.00 116 ASP A N 1
ATOM 792 C CA . ASP A 1 116 ? -1.740 0.331 -13.759 1.00 96.00 116 ASP A CA 1
ATOM 793 C C . ASP A 1 116 ? -2.704 0.386 -14.972 1.00 96.00 116 ASP A C 1
ATOM 795 O O . ASP A 1 116 ? -3.516 1.298 -15.108 1.00 96.00 116 ASP A O 1
ATOM 799 N N . GLY A 1 117 ? -2.601 -0.594 -15.885 1.00 94.94 117 GLY A N 1
ATOM 800 C CA . GLY A 1 117 ? -3.396 -0.684 -17.115 1.00 94.94 117 GLY A CA 1
ATOM 801 C C . GLY A 1 117 ? -2.826 0.091 -18.311 1.00 94.94 117 GLY A C 1
ATOM 802 O O . GLY A 1 117 ? -3.342 -0.040 -19.424 1.00 94.94 117 GLY A O 1
ATOM 803 N N . ALA A 1 118 ? -1.761 0.876 -18.123 1.00 95.31 118 ALA A N 1
ATOM 804 C CA . ALA A 1 118 ? -1.105 1.646 -19.175 1.00 95.31 118 ALA A CA 1
ATOM 805 C C . ALA A 1 118 ? 0.113 0.906 -19.755 1.00 95.31 118 ALA A C 1
ATOM 807 O O . ALA A 1 118 ? 0.934 0.347 -19.029 1.00 95.31 118 ALA A O 1
ATOM 808 N N . GLN A 1 119 ? 0.256 0.923 -21.086 1.00 96.94 119 GLN A N 1
ATOM 809 C CA . GLN A 1 119 ? 1.392 0.303 -21.778 1.00 96.94 119 GLN A CA 1
ATOM 810 C C . GLN A 1 119 ? 2.581 1.268 -21.873 1.00 96.94 119 GLN A C 1
ATOM 812 O O . GLN A 1 119 ? 2.489 2.330 -22.489 1.00 96.94 119 GLN A O 1
ATOM 817 N N . HIS A 1 120 ? 3.732 0.854 -21.348 1.00 96.38 120 HIS A N 1
ATOM 818 C CA . HIS A 1 120 ? 4.985 1.602 -21.382 1.00 96.38 120 HIS A CA 1
ATOM 819 C C . HIS A 1 120 ? 6.042 0.855 -22.199 1.00 96.38 120 HIS A C 1
ATOM 821 O O . HIS A 1 120 ? 6.606 -0.145 -21.754 1.00 96.38 120 HIS A O 1
ATOM 827 N N . ASN A 1 121 ? 6.344 1.361 -23.396 1.00 96.75 121 ASN A N 1
ATOM 828 C CA . ASN A 1 121 ? 7.436 0.855 -24.228 1.00 96.75 121 ASN A CA 1
ATOM 829 C C . ASN A 1 121 ? 8.764 1.471 -23.774 1.00 96.75 121 ASN A C 1
ATOM 831 O O . ASN A 1 121 ? 8.980 2.670 -23.944 1.00 96.7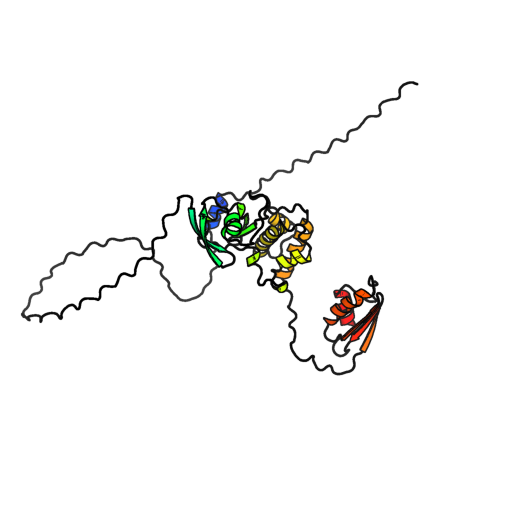5 121 ASN A O 1
ATOM 835 N N . VAL A 1 122 ? 9.668 0.663 -23.221 1.00 96.62 122 VAL A N 1
ATOM 836 C CA . VAL A 1 122 ? 10.925 1.144 -22.630 1.00 96.62 122 VAL A CA 1
ATOM 837 C C . VAL A 1 122 ? 12.106 0.242 -22.992 1.00 96.62 122 VAL A C 1
ATOM 839 O O . VAL A 1 122 ? 11.967 -0.967 -23.187 1.00 96.62 122 VAL A O 1
ATOM 842 N N . VAL A 1 123 ? 13.292 0.844 -23.113 1.00 97.12 123 VAL A N 1
ATOM 843 C CA . VAL A 1 123 ? 14.566 0.125 -23.246 1.00 97.12 123 VAL A CA 1
ATOM 844 C C . VAL A 1 123 ? 15.229 0.042 -21.873 1.00 97.12 123 VAL A C 1
ATOM 846 O O . VAL A 1 123 ? 15.514 1.068 -21.250 1.00 97.12 123 VAL A O 1
ATOM 849 N N . VAL A 1 124 ? 15.485 -1.175 -21.402 1.00 97.62 124 VAL A N 1
ATOM 850 C CA . VAL A 1 124 ? 16.012 -1.459 -20.057 1.00 97.62 124 VAL A CA 1
ATOM 851 C C . VAL A 1 124 ? 17.323 -2.230 -20.122 1.00 97.62 124 VAL A C 1
ATOM 853 O O . VAL A 1 124 ? 17.498 -3.052 -21.025 1.00 97.62 124 VAL A O 1
ATOM 856 N N . ASP A 1 125 ? 18.224 -1.992 -19.162 1.00 97.94 125 ASP A N 1
ATOM 857 C CA . ASP A 1 125 ? 19.367 -2.891 -18.956 1.00 97.94 125 ASP A CA 1
ATOM 858 C C . ASP A 1 125 ? 18.845 -4.233 -18.408 1.00 97.94 125 ASP A C 1
ATOM 860 O O . ASP A 1 125 ? 17.883 -4.281 -17.640 1.00 97.94 125 ASP A O 1
ATOM 864 N N . VAL A 1 126 ? 19.460 -5.347 -18.798 1.00 97.25 126 VAL A N 1
ATOM 865 C CA . VAL A 1 126 ? 19.067 -6.696 -18.357 1.00 97.25 126 VAL A CA 1
ATOM 866 C C . VAL A 1 126 ? 19.169 -6.915 -16.842 1.00 97.25 126 VAL A C 1
ATOM 868 O O . VAL A 1 126 ? 18.573 -7.865 -16.337 1.00 97.25 126 VAL A O 1
ATOM 871 N N . ARG A 1 127 ? 19.898 -6.053 -16.124 1.00 96.69 127 ARG A N 1
ATOM 872 C CA . ARG A 1 127 ? 20.067 -6.058 -14.661 1.00 96.69 127 ARG A CA 1
ATOM 873 C C . ARG A 1 127 ? 19.243 -4.973 -13.963 1.00 96.69 127 ARG A C 1
ATOM 875 O O . ARG A 1 127 ? 19.322 -4.842 -12.746 1.00 96.69 127 ARG A O 1
ATOM 882 N N . GLU A 1 128 ? 18.505 -4.161 -14.712 1.00 97.50 128 GLU A N 1
ATOM 883 C CA . GLU A 1 128 ? 17.729 -3.060 -14.152 1.00 97.50 128 GLU A CA 1
ATOM 884 C C . GLU A 1 128 ? 16.515 -3.592 -13.389 1.00 97.50 128 GLU A C 1
ATOM 886 O O . GLU A 1 128 ? 15.743 -4.402 -13.917 1.00 97.50 128 GLU A O 1
ATOM 891 N N . SER A 1 129 ? 16.355 -3.142 -12.143 1.00 98.25 129 SER A N 1
ATOM 892 C CA . SER A 1 129 ? 15.192 -3.498 -11.336 1.00 98.25 129 SER A CA 1
ATOM 893 C C . SER A 1 129 ? 13.934 -2.795 -11.845 1.00 98.25 129 SER A C 1
ATOM 895 O O . SER A 1 129 ? 13.997 -1.714 -12.438 1.00 98.25 129 SER A O 1
ATOM 897 N N . LEU A 1 130 ? 12.776 -3.380 -11.551 1.00 98.19 130 LEU A N 1
ATOM 898 C CA . LEU A 1 130 ? 11.480 -2.791 -11.840 1.00 98.19 130 LEU A CA 1
ATOM 899 C C . LEU A 1 130 ? 11.352 -1.433 -11.161 1.00 98.19 130 LEU A C 1
ATOM 901 O O . LEU A 1 130 ? 10.921 -0.487 -11.810 1.00 98.19 130 LEU A O 1
ATOM 905 N N . TRP A 1 131 ? 11.807 -1.316 -9.909 1.00 97.81 131 TRP A N 1
ATOM 906 C CA . TRP A 1 131 ? 11.798 -0.037 -9.203 1.00 97.81 131 TRP A CA 1
ATOM 907 C C . TRP A 1 131 ? 12.613 1.035 -9.935 1.00 97.81 131 TRP A C 1
ATOM 909 O O . TRP A 1 131 ? 12.137 2.156 -10.110 1.00 97.81 131 TRP A O 1
ATOM 919 N N . THR A 1 132 ? 13.821 0.704 -10.401 1.00 97.25 132 THR A N 1
ATOM 920 C CA . THR A 1 132 ? 14.655 1.642 -11.165 1.00 97.25 132 THR A CA 1
ATOM 921 C C . THR A 1 132 ? 13.959 2.055 -12.460 1.00 97.25 132 THR A C 1
ATOM 923 O O . THR A 1 132 ? 13.882 3.248 -12.754 1.00 97.25 132 THR A O 1
ATOM 926 N N . THR A 1 133 ? 13.390 1.106 -13.208 1.00 97.69 133 THR A N 1
ATOM 927 C CA . THR A 1 133 ? 12.676 1.420 -14.451 1.00 97.69 133 THR A CA 1
ATOM 928 C C . THR A 1 133 ? 11.464 2.313 -14.199 1.00 97.69 133 THR A C 1
ATOM 930 O O . THR A 1 133 ? 11.326 3.349 -14.849 1.00 97.69 133 THR A O 1
ATOM 933 N N . THR A 1 134 ? 10.591 1.962 -13.254 1.00 97.00 134 THR A N 1
ATOM 934 C CA . THR A 1 134 ? 9.372 2.738 -13.001 1.00 97.00 134 THR A CA 1
ATOM 935 C C . THR A 1 134 ? 9.677 4.115 -12.430 1.00 97.00 134 THR A C 1
ATOM 937 O O . THR A 1 134 ? 9.118 5.101 -12.897 1.00 97.00 134 THR A O 1
ATOM 940 N N . SER A 1 135 ? 10.581 4.201 -11.454 1.00 95.12 135 SER A N 1
ATOM 941 C CA . SER A 1 135 ? 10.803 5.434 -10.697 1.00 95.12 135 SER A CA 1
ATOM 942 C C . SER A 1 135 ? 11.798 6.368 -11.381 1.00 95.12 135 SER A C 1
ATOM 944 O O . SER A 1 135 ? 11.558 7.568 -11.442 1.00 95.12 135 SER A O 1
ATOM 946 N N . GLN A 1 136 ? 12.909 5.846 -11.915 1.00 94.56 136 GLN A N 1
ATOM 947 C CA . GLN A 1 136 ? 13.972 6.687 -12.483 1.00 94.56 136 GLN A CA 1
ATOM 948 C C . GLN A 1 136 ? 13.821 6.902 -13.989 1.00 94.56 136 GLN A C 1
ATOM 950 O O . GLN A 1 136 ? 14.057 8.010 -14.461 1.00 94.56 136 GLN A O 1
ATOM 955 N N . LYS A 1 137 ? 13.433 5.873 -14.756 1.00 95.25 137 LYS A N 1
ATOM 956 C CA . LYS A 1 137 ? 13.280 6.021 -16.215 1.00 95.25 137 LYS A CA 1
ATOM 957 C C . LYS A 1 137 ? 11.920 6.555 -16.626 1.00 95.25 137 LYS A C 1
ATOM 959 O O . LYS A 1 137 ? 11.850 7.423 -17.488 1.00 95.25 137 LYS A O 1
ATOM 964 N N . LEU A 1 138 ? 10.853 6.006 -16.053 1.00 95.75 138 LEU A N 1
ATOM 965 C CA . LEU A 1 138 ? 9.487 6.416 -16.382 1.00 95.75 138 LEU A CA 1
ATOM 966 C C . LEU A 1 138 ? 8.994 7.578 -15.507 1.00 95.75 138 LEU A C 1
ATOM 968 O O . LEU A 1 138 ? 7.969 8.171 -15.825 1.00 95.75 138 LEU A O 1
ATOM 972 N N . GLY A 1 139 ? 9.708 7.914 -14.425 1.00 95.06 139 GLY A N 1
ATOM 973 C CA . GLY A 1 139 ? 9.338 9.013 -13.526 1.00 95.06 139 GLY A CA 1
ATOM 974 C C . GLY A 1 139 ? 8.039 8.768 -12.753 1.00 95.06 139 GLY A C 1
ATOM 975 O O . GLY A 1 139 ? 7.414 9.716 -12.283 1.00 95.06 139 GLY A O 1
ATOM 976 N N . LEU A 1 140 ? 7.597 7.513 -12.643 1.00 93.44 140 LEU A N 1
ATOM 977 C CA . LEU A 1 140 ? 6.335 7.163 -12.006 1.00 93.44 140 LEU A CA 1
ATOM 978 C C . LEU A 1 140 ? 6.507 7.102 -10.486 1.00 93.44 140 LEU A C 1
ATOM 980 O O . LEU A 1 140 ? 7.396 6.431 -9.959 1.00 93.44 140 LEU A O 1
ATOM 984 N N . ASN A 1 141 ? 5.602 7.754 -9.759 1.00 85.06 141 ASN A N 1
ATOM 985 C CA . ASN A 1 141 ? 5.616 7.806 -8.298 1.00 85.06 141 ASN A CA 1
ATOM 986 C C . ASN A 1 141 ? 4.963 6.556 -7.672 1.00 85.06 141 ASN A C 1
ATOM 988 O O . ASN A 1 141 ? 3.973 6.651 -6.950 1.00 85.06 141 ASN A O 1
ATOM 992 N N . VAL A 1 142 ? 5.496 5.371 -7.976 1.00 85.81 142 VAL A N 1
ATOM 993 C CA . VAL A 1 142 ? 4.810 4.088 -7.727 1.00 85.81 142 VAL A CA 1
ATOM 994 C C . VAL A 1 142 ? 5.082 3.496 -6.348 1.00 85.81 142 VAL A C 1
ATOM 996 O O . VAL A 1 142 ? 4.173 2.998 -5.692 1.00 85.81 142 VAL A O 1
ATOM 999 N N . THR A 1 143 ? 6.325 3.542 -5.870 1.00 92.44 143 THR A N 1
ATOM 1000 C CA . THR A 1 143 ? 6.749 2.945 -4.593 1.00 92.44 143 THR A CA 1
ATOM 1001 C C . THR A 1 143 ? 8.038 3.598 -4.095 1.00 92.44 143 THR A C 1
ATOM 1003 O O . THR A 1 143 ? 8.743 4.263 -4.855 1.00 92.44 143 THR A O 1
ATOM 1006 N N . ASN A 1 144 ? 8.371 3.398 -2.820 1.00 95.69 144 ASN A N 1
ATOM 1007 C CA . ASN A 1 144 ? 9.600 3.927 -2.230 1.00 95.69 144 ASN A CA 1
ATOM 1008 C C . ASN A 1 144 ? 10.735 2.897 -2.328 1.00 95.69 144 ASN A C 1
ATOM 1010 O O . ASN A 1 144 ? 10.489 1.694 -2.245 1.00 95.69 144 ASN A O 1
ATOM 1014 N N . LEU A 1 145 ? 11.987 3.349 -2.438 1.00 95.81 145 LEU A N 1
ATOM 1015 C CA . LEU A 1 145 ? 13.154 2.482 -2.254 1.00 95.81 145 LEU A CA 1
ATOM 1016 C C . LEU A 1 145 ? 13.722 2.665 -0.853 1.00 95.81 145 LEU A C 1
ATOM 1018 O O . LEU A 1 145 ? 13.949 3.786 -0.410 1.00 95.81 145 LEU A O 1
ATOM 1022 N N . GLY A 1 146 ? 13.949 1.548 -0.167 1.00 95.81 146 GLY A N 1
ATOM 1023 C CA . GLY A 1 146 ? 14.637 1.519 1.121 1.00 95.81 146 GLY A CA 1
ATOM 1024 C C . GLY A 1 146 ? 15.957 0.766 1.013 1.00 95.81 146 GLY A C 1
ATOM 1025 O O . GLY A 1 146 ? 16.994 1.343 0.728 1.00 95.81 146 GLY A O 1
ATOM 1026 N N . CYS A 1 147 ? 15.912 -0.546 1.247 1.00 97.25 147 CYS A N 1
ATOM 1027 C CA . CYS A 1 147 ? 17.115 -1.371 1.377 1.00 97.25 147 CYS A CA 1
ATOM 1028 C C . CYS A 1 147 ? 17.783 -1.806 0.059 1.00 97.25 147 CYS A C 1
ATOM 1030 O O . CYS A 1 147 ? 18.913 -2.276 0.120 1.00 97.25 147 CYS A O 1
ATOM 1032 N N . ASP A 1 148 ? 17.066 -1.746 -1.071 1.00 96.62 148 ASP A N 1
ATOM 1033 C CA . ASP A 1 148 ? 17.483 -2.244 -2.400 1.00 96.62 148 ASP A CA 1
ATOM 1034 C C . ASP A 1 148 ? 18.045 -3.684 -2.427 1.00 96.62 148 ASP A C 1
ATOM 1036 O O . ASP A 1 148 ? 18.917 -4.043 -3.209 1.00 96.62 148 ASP A O 1
ATOM 1040 N N . ARG A 1 149 ? 17.556 -4.535 -1.518 1.00 97.00 149 ARG A N 1
ATOM 1041 C CA . ARG A 1 149 ? 17.992 -5.937 -1.374 1.00 97.00 149 ARG A CA 1
ATOM 1042 C C . ARG A 1 149 ? 16.871 -6.873 -0.927 1.00 97.00 149 ARG A C 1
ATOM 1044 O O . ARG A 1 149 ? 17.123 -7.872 -0.266 1.00 97.00 149 ARG A O 1
ATOM 1051 N N . ALA A 1 150 ? 15.627 -6.512 -1.251 1.00 97.19 150 ALA A N 1
ATOM 1052 C CA . ALA A 1 150 ? 14.415 -7.293 -0.974 1.00 97.19 150 ALA A CA 1
ATOM 1053 C C . ALA A 1 150 ? 14.157 -7.651 0.503 1.00 97.19 150 ALA A C 1
ATOM 1055 O O . ALA A 1 150 ? 13.551 -8.677 0.791 1.00 97.19 150 ALA A O 1
ATOM 1056 N N . GLN A 1 151 ? 14.588 -6.801 1.437 1.00 97.38 151 GLN A N 1
ATOM 1057 C CA . GLN A 1 151 ? 14.418 -7.051 2.873 1.00 97.38 151 GLN A CA 1
ATOM 1058 C C . GLN A 1 151 ? 13.332 -6.202 3.537 1.00 97.38 151 GLN A C 1
ATOM 1060 O O . GLN A 1 151 ? 12.725 -6.653 4.496 1.00 97.38 151 GLN A O 1
ATOM 1065 N N . CYS A 1 152 ? 13.104 -4.967 3.077 1.00 98.00 152 CYS A N 1
ATOM 1066 C CA . CYS A 1 152 ? 12.245 -4.025 3.804 1.00 98.00 152 CYS A CA 1
ATOM 1067 C C . CYS A 1 152 ? 10.814 -3.882 3.269 1.00 98.00 152 CYS A C 1
ATOM 1069 O O . CYS A 1 152 ? 10.010 -3.217 3.917 1.00 98.00 152 CYS A O 1
ATOM 1071 N N . GLY A 1 153 ? 10.498 -4.394 2.076 1.00 98.12 153 GLY A N 1
ATOM 1072 C CA . GLY A 1 153 ? 9.147 -4.293 1.505 1.00 98.12 153 GLY A CA 1
ATOM 1073 C C . GLY A 1 153 ? 8.686 -2.888 1.087 1.00 98.12 153 GLY A C 1
ATOM 1074 O O . GLY A 1 153 ? 7.571 -2.727 0.613 1.00 98.12 153 GLY A O 1
ATOM 1075 N N . ALA A 1 154 ? 9.499 -1.834 1.225 1.00 98.25 154 ALA A N 1
ATOM 1076 C CA . ALA A 1 154 ? 9.064 -0.466 0.886 1.00 98.25 154 ALA A CA 1
ATOM 1077 C C . ALA A 1 154 ? 8.727 -0.282 -0.612 1.00 98.25 154 ALA A C 1
ATOM 1079 O O . ALA A 1 154 ? 7.907 0.564 -0.975 1.00 98.25 154 ALA A O 1
ATOM 1080 N N . CYS A 1 155 ? 9.343 -1.111 -1.459 1.00 98.25 155 CYS A N 1
ATOM 1081 C CA . CYS A 1 155 ? 9.186 -1.116 -2.913 1.00 98.25 155 CYS A CA 1
ATOM 1082 C C . CYS A 1 155 ? 8.134 -2.124 -3.412 1.00 98.25 155 CYS A C 1
ATOM 1084 O O . CYS A 1 155 ? 8.179 -2.512 -4.582 1.00 98.25 155 CYS A O 1
ATOM 1086 N N . THR A 1 156 ? 7.246 -2.614 -2.536 1.00 98.56 156 THR A N 1
ATOM 1087 C CA . THR A 1 156 ? 6.259 -3.629 -2.923 1.00 98.56 156 THR A CA 1
ATOM 1088 C C . THR A 1 156 ? 5.300 -3.099 -3.984 1.00 98.56 156 THR A C 1
ATOM 1090 O O . THR A 1 156 ? 4.635 -2.084 -3.790 1.00 98.56 156 THR A O 1
ATOM 1093 N N . VAL A 1 157 ? 5.198 -3.847 -5.079 1.00 98.31 157 VAL A N 1
ATOM 1094 C CA . VAL A 1 157 ? 4.145 -3.749 -6.099 1.00 98.31 157 VAL A CA 1
ATOM 1095 C C . VAL A 1 157 ? 3.418 -5.088 -6.187 1.00 98.31 157 VAL A C 1
ATOM 1097 O O . VAL A 1 157 ? 3.893 -6.089 -5.646 1.00 98.31 157 VAL A O 1
ATOM 1100 N N . VAL A 1 158 ? 2.286 -5.128 -6.883 1.00 98.50 158 VAL A N 1
ATOM 1101 C CA . VAL A 1 158 ? 1.560 -6.373 -7.150 1.00 98.50 158 VAL A CA 1
ATOM 1102 C C . VAL A 1 158 ? 1.755 -6.757 -8.611 1.00 98.50 158 VAL A C 1
ATOM 1104 O O . VAL A 1 158 ? 1.446 -5.972 -9.498 1.00 98.50 158 VAL A O 1
ATOM 1107 N N . ILE A 1 159 ? 2.279 -7.955 -8.870 1.00 98.12 159 ILE A N 1
ATOM 1108 C CA . ILE A 1 159 ? 2.406 -8.513 -10.222 1.00 98.12 159 ILE A CA 1
ATOM 1109 C C . ILE A 1 159 ? 1.544 -9.765 -10.300 1.00 98.12 159 ILE A C 1
ATOM 1111 O O . ILE A 1 159 ? 1.752 -10.694 -9.520 1.00 98.12 159 ILE A O 1
ATOM 1115 N N . ASP A 1 160 ? 0.573 -9.773 -11.214 1.00 95.56 160 ASP A N 1
ATOM 1116 C CA . ASP A 1 160 ? -0.365 -10.888 -11.420 1.00 95.56 160 ASP A CA 1
ATOM 1117 C C . ASP A 1 160 ? -0.980 -11.395 -10.094 1.00 95.56 160 ASP A C 1
ATOM 1119 O O . ASP A 1 160 ? -0.991 -12.587 -9.787 1.00 95.56 160 ASP A O 1
ATOM 1123 N N . GLY A 1 161 ? -1.432 -10.453 -9.256 1.00 93.50 161 GLY A N 1
ATOM 1124 C CA . GLY A 1 161 ? -2.061 -10.723 -7.956 1.00 93.50 161 GLY A CA 1
ATOM 1125 C C . GLY A 1 161 ? -1.097 -10.997 -6.795 1.00 93.50 161 GLY A C 1
ATOM 1126 O O . GLY A 1 161 ? -1.543 -11.143 -5.660 1.00 93.50 161 GLY A O 1
ATOM 1127 N N . ARG A 1 162 ? 0.222 -11.032 -7.027 1.00 95.88 162 ARG A N 1
ATOM 1128 C CA . ARG A 1 162 ? 1.223 -11.338 -5.991 1.00 95.88 162 ARG A CA 1
ATOM 1129 C C . ARG A 1 162 ? 2.017 -10.105 -5.581 1.00 95.88 162 ARG A C 1
ATOM 1131 O O . ARG A 1 162 ? 2.610 -9.442 -6.429 1.00 95.88 162 ARG A O 1
ATOM 1138 N N . ALA A 1 163 ? 2.095 -9.842 -4.278 1.00 97.56 163 ALA A N 1
ATOM 1139 C CA . ALA A 1 163 ? 2.993 -8.830 -3.728 1.00 97.56 163 ALA A CA 1
ATOM 1140 C C . ALA A 1 163 ? 4.462 -9.244 -3.924 1.00 97.56 163 ALA A C 1
ATOM 1142 O O . ALA A 1 163 ? 4.867 -10.340 -3.532 1.00 97.56 163 ALA A O 1
ATOM 1143 N N . VAL A 1 164 ? 5.262 -8.373 -4.540 1.00 97.75 164 VAL A N 1
ATOM 1144 C CA . VAL A 1 164 ? 6.685 -8.610 -4.822 1.00 97.75 164 VAL A CA 1
ATOM 1145 C C . VAL A 1 164 ? 7.522 -7.357 -4.580 1.00 97.75 164 VAL A C 1
ATOM 1147 O O . VAL A 1 164 ? 7.083 -6.234 -4.821 1.00 97.75 164 VAL A O 1
ATOM 1150 N N . ASN A 1 165 ? 8.773 -7.549 -4.159 1.00 98.31 165 ASN A N 1
ATOM 1151 C CA . ASN A 1 165 ? 9.742 -6.468 -4.001 1.00 98.31 165 ASN A CA 1
ATOM 1152 C C . ASN A 1 165 ? 10.217 -5.965 -5.372 1.00 98.31 165 ASN A C 1
ATOM 1154 O O . ASN A 1 165 ? 11.031 -6.631 -6.020 1.00 98.31 165 ASN A O 1
ATOM 1158 N N . GLY A 1 166 ? 9.781 -4.771 -5.789 1.00 97.62 166 GLY A N 1
ATOM 1159 C CA . GLY A 1 166 ? 10.143 -4.183 -7.085 1.00 97.62 166 GLY A CA 1
ATOM 1160 C C . GLY A 1 166 ? 11.655 -4.038 -7.315 1.00 97.62 166 GLY A C 1
ATOM 1161 O O . GLY A 1 166 ? 12.113 -4.169 -8.446 1.00 97.62 166 GLY A O 1
ATOM 1162 N N . CYS A 1 167 ? 12.452 -3.863 -6.253 1.00 97.69 167 CYS A N 1
ATOM 1163 C CA . CYS A 1 167 ? 13.921 -3.830 -6.343 1.00 97.69 167 CYS A CA 1
ATOM 1164 C C . CYS A 1 167 ? 14.564 -5.164 -6.773 1.00 97.69 167 CYS A C 1
ATOM 1166 O O . CYS A 1 167 ? 15.692 -5.179 -7.249 1.00 97.69 167 CYS A O 1
ATOM 1168 N N . SER A 1 168 ? 13.855 -6.289 -6.640 1.00 97.38 168 SER A N 1
ATOM 1169 C CA . SER A 1 168 ? 14.378 -7.632 -6.957 1.00 97.38 168 SER A CA 1
ATOM 1170 C C . SER A 1 168 ? 13.853 -8.232 -8.257 1.00 97.38 168 SER A C 1
ATOM 1172 O O . SER A 1 168 ? 14.280 -9.312 -8.665 1.00 97.38 168 SER A O 1
ATOM 1174 N N . VAL A 1 169 ? 12.922 -7.547 -8.918 1.00 97.88 169 VAL A N 1
ATOM 1175 C CA . VAL A 1 169 ? 12.350 -7.988 -10.191 1.00 97.88 169 VAL A CA 1
ATOM 1176 C C . VAL A 1 169 ? 13.092 -7.280 -11.312 1.00 97.88 169 VAL A C 1
ATOM 1178 O O . VAL A 1 169 ? 13.098 -6.060 -11.345 1.00 97.88 169 VAL A O 1
ATOM 1181 N N . PHE A 1 170 ? 13.694 -8.012 -12.249 1.00 98.19 170 PHE A N 1
ATOM 1182 C CA . PHE A 1 170 ? 14.312 -7.385 -13.420 1.00 98.19 170 PHE A CA 1
ATOM 1183 C C . PHE A 1 170 ? 13.263 -7.009 -14.463 1.00 98.19 170 PHE A C 1
ATOM 1185 O O . PHE A 1 170 ? 12.543 -7.882 -14.956 1.00 98.19 170 PHE A O 1
ATOM 1192 N N . SER A 1 171 ? 13.238 -5.748 -14.888 1.00 97.88 171 SER A N 1
ATOM 1193 C CA . SER A 1 171 ? 12.299 -5.259 -15.910 1.00 97.88 171 SER A CA 1
ATOM 1194 C C . SER A 1 171 ? 12.422 -6.019 -17.226 1.00 97.88 171 SER A C 1
ATOM 1196 O O . SER A 1 171 ? 11.425 -6.302 -17.885 1.00 97.88 171 SER A O 1
ATOM 1198 N N . ALA A 1 172 ? 13.639 -6.445 -17.576 1.00 97.56 172 ALA A N 1
ATOM 1199 C CA . ALA A 1 172 ? 13.913 -7.234 -18.775 1.00 97.56 172 ALA A CA 1
ATOM 1200 C C . ALA A 1 172 ? 13.233 -8.621 -18.790 1.00 97.56 172 ALA A C 1
ATOM 1202 O O . ALA A 1 172 ? 13.213 -9.287 -19.827 1.00 97.56 172 ALA A O 1
ATOM 1203 N N . ARG A 1 173 ? 12.708 -9.092 -17.649 1.00 96.25 173 ARG A N 1
ATOM 1204 C CA . ARG A 1 173 ? 11.943 -10.345 -17.542 1.00 96.25 173 ARG A CA 1
ATOM 1205 C C . ARG A 1 173 ? 10.437 -10.158 -17.728 1.00 96.25 173 ARG A C 1
ATOM 1207 O O . ARG A 1 173 ? 9.741 -11.161 -17.882 1.00 96.25 173 ARG A O 1
ATOM 1214 N N . LEU A 1 174 ? 9.958 -8.918 -17.712 1.00 96.62 174 LEU A N 1
ATOM 1215 C CA . LEU A 1 174 ? 8.549 -8.560 -17.832 1.00 96.62 174 LEU A CA 1
ATOM 1216 C C . LEU A 1 174 ? 8.185 -8.229 -19.288 1.00 96.62 174 LEU A C 1
ATOM 1218 O O . LEU A 1 174 ? 8.989 -8.399 -20.208 1.00 96.62 174 LEU A O 1
ATOM 1222 N N . GLY A 1 175 ? 6.945 -7.792 -19.496 1.00 90.94 175 GLY A N 1
ATOM 1223 C CA . GLY A 1 175 ? 6.418 -7.396 -20.802 1.00 90.94 175 GLY A CA 1
ATOM 1224 C C . GLY A 1 175 ? 5.991 -8.558 -21.692 1.00 90.94 175 GLY A C 1
ATOM 1225 O O . GLY A 1 175 ? 6.042 -8.475 -22.915 1.00 90.94 175 GLY A O 1
ATOM 1226 N N . ARG A 1 176 ? 5.573 -9.662 -21.067 1.00 93.81 176 ARG A N 1
ATOM 1227 C CA . ARG A 1 176 ? 4.993 -10.846 -21.720 1.00 93.81 176 ARG A CA 1
ATOM 1228 C C . ARG A 1 176 ? 3.543 -11.066 -21.281 1.00 93.81 176 ARG A C 1
ATOM 1230 O O . ARG A 1 176 ? 3.098 -12.204 -21.184 1.00 93.81 176 ARG A O 1
ATOM 1237 N N . GLY A 1 177 ? 2.836 -9.976 -20.983 1.00 92.31 177 GLY A N 1
ATOM 1238 C CA . GLY A 1 177 ? 1.437 -9.978 -20.547 1.00 92.31 177 GLY A CA 1
ATOM 1239 C C . GLY A 1 177 ? 1.214 -9.817 -19.041 1.00 92.31 177 GLY A C 1
ATOM 1240 O O . GLY A 1 177 ? 0.062 -9.666 -18.646 1.00 92.31 177 GLY A O 1
ATOM 1241 N N . GLN A 1 178 ? 2.274 -9.799 -18.223 1.00 97.19 178 GLN A N 1
ATOM 1242 C CA . GLN A 1 178 ? 2.149 -9.550 -16.781 1.00 97.19 178 GLN A CA 1
ATOM 1243 C C . GLN A 1 178 ? 1.555 -8.167 -16.511 1.00 97.19 178 GLN A C 1
ATOM 1245 O O . GLN A 1 178 ? 1.937 -7.199 -17.175 1.00 97.19 178 GLN A O 1
ATOM 1250 N N . LYS A 1 179 ? 0.677 -8.074 -15.511 1.00 97.19 179 LYS A N 1
ATOM 1251 C CA . LYS A 1 179 ? 0.072 -6.820 -15.049 1.00 97.19 179 LYS A CA 1
ATOM 1252 C C . LYS A 1 179 ? 0.768 -6.348 -13.783 1.00 97.19 179 LYS A C 1
ATOM 1254 O O . LYS A 1 179 ? 0.818 -7.088 -12.801 1.00 97.19 179 LYS A O 1
ATOM 1259 N N . ILE A 1 180 ? 1.296 -5.128 -13.804 1.00 98.19 180 ILE A N 1
ATOM 1260 C CA . ILE A 1 180 ? 1.947 -4.495 -12.657 1.00 98.19 180 ILE A CA 1
ATOM 1261 C C . ILE A 1 180 ? 0.964 -3.481 -12.080 1.00 98.19 180 ILE A C 1
ATOM 1263 O O . ILE A 1 180 ? 0.611 -2.513 -12.743 1.00 98.19 180 ILE A O 1
ATOM 1267 N N . LEU A 1 181 ? 0.537 -3.696 -10.844 1.00 98.19 181 LEU A N 1
ATOM 1268 C CA . LEU A 1 181 ? -0.325 -2.787 -10.103 1.00 98.19 181 LEU A CA 1
ATOM 1269 C C . LEU A 1 181 ? 0.476 -2.117 -8.986 1.00 98.19 181 LEU A C 1
ATOM 1271 O O . LEU A 1 181 ? 1.196 -2.773 -8.222 1.00 98.19 181 LEU A O 1
ATOM 1275 N N . THR A 1 182 ? 0.350 -0.801 -8.891 1.00 97.38 182 THR A N 1
ATOM 1276 C CA . THR A 1 182 ? 1.078 0.052 -7.952 1.00 97.38 182 THR A CA 1
ATOM 1277 C C . THR A 1 182 ? 0.118 0.790 -7.022 1.00 97.38 182 THR A C 1
ATOM 1279 O O . THR A 1 182 ? -1.102 0.678 -7.144 1.00 97.38 182 THR A O 1
ATOM 1282 N N . ILE A 1 183 ? 0.659 1.583 -6.088 1.00 96.19 183 ILE A N 1
ATOM 1283 C CA . ILE A 1 183 ? -0.165 2.406 -5.191 1.00 96.19 183 ILE A CA 1
ATOM 1284 C C . ILE A 1 183 ? -1.061 3.388 -5.960 1.00 96.19 183 ILE A C 1
ATOM 1286 O O . ILE A 1 183 ? -2.141 3.736 -5.490 1.00 96.19 183 ILE A O 1
ATOM 1290 N N . ALA A 1 184 ? -0.616 3.840 -7.135 1.00 93.06 184 ALA A N 1
ATOM 1291 C CA . ALA A 1 184 ? -1.358 4.783 -7.957 1.00 93.06 184 ALA A CA 1
ATOM 1292 C C . ALA A 1 184 ? -2.493 4.106 -8.739 1.00 93.06 184 ALA A C 1
ATOM 1294 O O . ALA A 1 184 ? -3.453 4.783 -9.090 1.00 93.06 184 ALA A O 1
ATOM 1295 N N . GLY A 1 185 ? -2.409 2.794 -8.980 1.00 94.50 185 GLY A N 1
ATOM 1296 C CA . GLY A 1 185 ? -3.425 2.044 -9.719 1.00 94.50 185 GLY A CA 1
ATOM 1297 C C . GLY A 1 185 ? -4.619 1.585 -8.886 1.00 94.50 185 GLY A C 1
ATOM 1298 O O . GLY A 1 185 ? -5.642 1.220 -9.454 1.00 94.50 185 GLY A O 1
ATOM 1299 N N . ILE A 1 186 ? -4.519 1.589 -7.550 1.00 94.94 186 ILE A N 1
ATOM 1300 C CA . ILE A 1 186 ? -5.637 1.180 -6.676 1.00 94.94 186 ILE A CA 1
ATOM 1301 C C . ILE A 1 186 ? -6.606 2.325 -6.346 1.00 94.94 186 ILE A C 1
ATOM 1303 O O . ILE A 1 186 ? -7.726 2.069 -5.910 1.00 94.94 186 ILE A O 1
ATOM 1307 N N . GLN A 1 187 ? -6.185 3.577 -6.538 1.00 91.31 187 GLN A N 1
ATOM 1308 C CA . GLN A 1 187 ? -7.037 4.760 -6.385 1.00 91.31 187 GLN A CA 1
ATOM 1309 C C . GLN A 1 187 ? -7.861 4.996 -7.659 1.00 91.31 187 GLN A C 1
ATOM 1311 O O . GLN A 1 187 ? -7.403 4.739 -8.769 1.00 91.31 187 GLN A O 1
ATOM 1316 N N . THR A 1 188 ? -9.071 5.529 -7.502 1.00 87.31 188 THR A N 1
ATOM 1317 C CA . THR A 1 188 ? -9.986 5.832 -8.618 1.00 87.31 188 THR A CA 1
ATOM 1318 C C . THR A 1 188 ? -9.984 7.312 -9.010 1.00 87.31 188 THR A C 1
ATOM 1320 O O . THR A 1 188 ? -10.277 7.648 -10.155 1.00 87.31 188 THR A O 1
ATOM 1323 N N . SER A 1 189 ? -9.617 8.205 -8.090 1.00 85.81 189 SER A N 1
ATOM 1324 C CA . SER A 1 189 ? -9.438 9.643 -8.323 1.00 85.81 189 SER A CA 1
ATOM 1325 C C . SER A 1 189 ? -8.467 10.225 -7.278 1.00 85.81 189 SER A C 1
ATOM 1327 O O . SER A 1 189 ? -8.206 9.577 -6.264 1.00 85.81 189 SER A O 1
ATOM 1329 N N . PRO A 1 190 ? -7.925 11.443 -7.478 1.00 78.44 190 PRO A N 1
ATOM 1330 C CA . PRO A 1 190 ? -7.027 12.081 -6.508 1.00 78.44 190 PRO A CA 1
ATOM 1331 C C . PRO A 1 190 ? -7.753 12.676 -5.286 1.00 78.44 190 PRO A C 1
ATOM 1333 O O . PRO A 1 190 ? -7.126 13.345 -4.468 1.00 78.44 190 PRO A O 1
ATOM 1336 N N . THR A 1 191 ? -9.071 12.497 -5.174 1.00 85.25 191 THR A N 1
ATOM 1337 C CA . THR A 1 191 ? -9.857 12.974 -4.029 1.00 85.25 191 THR A CA 1
ATOM 1338 C C . THR A 1 191 ? -9.842 11.939 -2.908 1.00 85.25 191 THR A C 1
ATOM 1340 O O . THR A 1 191 ? -9.602 10.757 -3.145 1.00 85.25 191 THR A O 1
ATOM 1343 N N . THR A 1 192 ? -10.159 12.349 -1.678 1.00 80.31 192 THR A N 1
ATOM 1344 C CA . THR A 1 192 ? -10.287 11.418 -0.541 1.00 80.31 192 THR A CA 1
ATOM 1345 C C . THR A 1 192 ? -11.316 10.314 -0.810 1.00 80.31 192 THR A C 1
ATOM 1347 O O . THR A 1 192 ? -11.117 9.169 -0.412 1.00 80.31 192 THR A O 1
ATOM 1350 N N . GLU A 1 193 ? -12.387 10.635 -1.542 1.00 83.00 193 GLU A N 1
ATOM 1351 C CA . GLU A 1 193 ? -13.392 9.665 -2.000 1.00 83.00 193 GLU A CA 1
ATOM 1352 C C . GLU A 1 193 ? -12.845 8.662 -3.023 1.00 83.00 193 GLU A C 1
ATOM 1354 O O . GLU A 1 193 ? -13.365 7.554 -3.140 1.00 83.00 193 GLU A O 1
ATOM 1359 N N . GLY A 1 194 ? -11.807 9.055 -3.762 1.00 87.81 194 GLY A N 1
ATOM 1360 C CA . GLY A 1 194 ? -11.125 8.223 -4.743 1.00 87.81 194 GLY A CA 1
ATOM 1361 C C . GLY A 1 194 ? -10.146 7.224 -4.150 1.00 87.81 194 GLY A C 1
ATOM 1362 O O . GLY A 1 194 ? -9.700 6.324 -4.867 1.00 87.81 194 GLY A O 1
ATOM 1363 N N . LEU A 1 195 ? -9.806 7.367 -2.866 1.00 93.19 195 LEU A N 1
ATOM 1364 C CA . LEU A 1 195 ? -8.891 6.464 -2.183 1.00 93.19 195 LEU A CA 1
ATOM 1365 C C . LEU A 1 195 ? -9.492 5.065 -2.075 1.00 93.19 195 LEU A C 1
ATOM 1367 O O . LEU A 1 195 ? -10.635 4.877 -1.646 1.00 93.19 195 LEU A O 1
ATOM 1371 N N . HIS A 1 196 ? -8.665 4.067 -2.371 1.00 95.81 196 HIS A N 1
ATOM 1372 C CA . HIS A 1 196 ? -8.996 2.681 -2.083 1.00 95.81 196 HIS A CA 1
ATOM 1373 C C . HIS A 1 196 ? -9.290 2.519 -0.577 1.00 95.81 196 HIS A C 1
ATOM 1375 O O . HIS A 1 196 ? -8.576 3.129 0.229 1.00 95.81 196 HIS A O 1
ATOM 1381 N N . PRO A 1 197 ? -10.246 1.665 -0.153 1.00 95.81 197 PRO A N 1
ATOM 1382 C CA . PRO A 1 197 ? -10.539 1.433 1.268 1.00 95.81 197 PRO A CA 1
ATOM 1383 C C . PRO A 1 197 ? -9.295 1.165 2.126 1.00 95.81 197 PRO A C 1
ATOM 1385 O O . PRO A 1 197 ? -9.174 1.678 3.230 1.00 95.81 197 PRO A O 1
ATOM 1388 N N . ILE A 1 198 ? -8.302 0.456 1.580 1.00 97.75 198 ILE A N 1
ATOM 1389 C CA . ILE A 1 198 ? -7.008 0.227 2.249 1.00 97.75 198 ILE A CA 1
ATOM 1390 C C . ILE A 1 198 ? -6.235 1.537 2.470 1.00 97.75 198 ILE A C 1
ATOM 1392 O O . ILE A 1 198 ? -5.760 1.783 3.572 1.00 97.75 198 ILE A O 1
ATOM 1396 N N . GLN A 1 199 ? -6.117 2.403 1.459 1.00 96.88 199 GLN A N 1
ATOM 1397 C CA . GLN A 1 199 ? -5.422 3.692 1.602 1.00 96.88 199 GLN A CA 1
ATOM 1398 C C . GLN A 1 199 ? -6.114 4.575 2.646 1.00 96.88 199 GLN A C 1
ATOM 1400 O O . GLN A 1 199 ? -5.456 5.157 3.507 1.00 96.88 199 GLN A O 1
ATOM 1405 N N . ARG A 1 200 ? -7.448 4.630 2.593 1.00 94.88 200 ARG A N 1
ATOM 1406 C CA . ARG A 1 200 ? -8.267 5.395 3.535 1.00 94.88 200 ARG A CA 1
ATOM 1407 C C . ARG A 1 200 ? -8.185 4.839 4.956 1.00 94.88 200 ARG A C 1
ATOM 1409 O O . ARG A 1 200 ? -8.051 5.620 5.888 1.00 94.88 200 ARG A O 1
ATOM 1416 N N . ALA A 1 201 ? -8.172 3.524 5.143 1.00 95.94 201 ALA A N 1
ATOM 1417 C CA . ALA A 1 201 ? -7.999 2.935 6.468 1.00 95.94 201 ALA A CA 1
ATOM 1418 C C . ALA A 1 201 ? -6.620 3.254 7.069 1.00 95.94 201 ALA A C 1
ATOM 1420 O O . ALA A 1 201 ? -6.536 3.610 8.241 1.00 95.94 201 ALA A O 1
ATOM 1421 N N . PHE A 1 202 ? -5.545 3.211 6.271 1.00 96.88 202 PHE A N 1
ATOM 1422 C CA . PHE A 1 202 ? -4.215 3.639 6.729 1.00 96.88 202 PHE A CA 1
ATOM 1423 C C . PHE A 1 202 ? -4.196 5.121 7.112 1.00 96.88 202 PHE A C 1
ATOM 1425 O O . PHE A 1 202 ? -3.570 5.468 8.112 1.00 96.88 202 PHE A O 1
ATOM 1432 N N . TRP A 1 203 ? -4.900 5.973 6.355 1.00 93.94 203 TRP A N 1
ATOM 1433 C CA . TRP A 1 203 ? -5.095 7.381 6.707 1.00 93.94 203 TRP A CA 1
ATOM 1434 C C . TRP A 1 203 ? -5.777 7.517 8.073 1.00 93.94 203 TRP A C 1
ATOM 1436 O O . TRP A 1 203 ? -5.228 8.132 8.982 1.00 93.94 203 TRP A O 1
ATOM 1446 N N . MET A 1 204 ? -6.971 6.940 8.213 1.00 92.75 204 MET A N 1
ATOM 1447 C CA . MET A 1 204 ? -7.849 7.151 9.368 1.00 92.75 204 MET A CA 1
ATOM 1448 C C . MET A 1 204 ? -7.304 6.536 10.656 1.00 92.75 204 MET A C 1
ATOM 1450 O O . MET A 1 204 ? -7.447 7.128 11.719 1.00 92.75 204 MET A O 1
ATOM 1454 N N . GLN A 1 205 ? -6.657 5.372 10.568 1.00 94.06 205 GLN A N 1
ATOM 1455 C CA . GLN A 1 205 ? -6.099 4.692 11.738 1.00 94.06 205 GLN A CA 1
ATOM 1456 C C . GLN A 1 205 ? -4.703 5.193 12.121 1.00 94.06 205 GLN A C 1
ATOM 1458 O O . GLN A 1 205 ? -4.137 4.722 13.105 1.00 94.06 205 GLN A O 1
ATOM 1463 N N . GLY A 1 206 ? -4.115 6.112 11.346 1.00 93.25 206 GLY A N 1
ATOM 1464 C CA . GLY A 1 206 ? -2.734 6.536 11.562 1.00 93.25 206 GLY A CA 1
ATOM 1465 C C . GLY A 1 206 ? -1.740 5.391 11.354 1.00 93.25 206 GLY A C 1
ATOM 1466 O O . GLY A 1 206 ? -0.747 5.292 12.065 1.00 93.25 206 GLY A O 1
ATOM 1467 N N . GLY A 1 207 ? -1.982 4.517 10.369 1.00 93.69 207 GLY A N 1
ATOM 1468 C CA . GLY A 1 207 ? -1.106 3.388 10.011 1.00 93.69 207 GLY A CA 1
ATOM 1469 C C . GLY A 1 207 ? 0.232 3.807 9.378 1.00 93.69 207 GLY A C 1
ATOM 1470 O O . GLY A 1 207 ? 0.802 3.079 8.562 1.00 93.69 207 GLY A O 1
ATOM 1471 N N . PHE A 1 208 ? 0.711 5.014 9.673 1.00 94.81 208 PHE A N 1
ATOM 1472 C CA . PHE A 1 208 ? 1.932 5.607 9.154 1.00 94.81 208 PHE A CA 1
ATOM 1473 C C . PHE A 1 208 ? 2.433 6.720 10.083 1.00 94.81 208 PHE A C 1
ATOM 1475 O O . PHE A 1 208 ? 1.659 7.424 10.717 1.00 94.81 208 PHE A O 1
ATOM 1482 N N . GLN A 1 209 ? 3.752 6.919 10.087 1.00 96.12 209 GLN A N 1
ATOM 1483 C CA . GLN A 1 209 ? 4.394 8.115 10.639 1.00 96.12 209 GLN A CA 1
ATOM 1484 C C . GLN A 1 209 ? 5.267 8.763 9.558 1.00 96.12 209 GLN A C 1
ATOM 1486 O O . GLN A 1 209 ? 4.809 9.624 8.816 1.00 96.12 209 GLN A O 1
ATOM 1491 N N . CYS A 1 210 ? 6.503 8.273 9.371 1.00 97.19 210 CYS A N 1
ATOM 1492 C CA . CYS A 1 210 ? 7.418 8.804 8.351 1.00 97.19 210 CYS A CA 1
ATOM 1493 C C . CYS A 1 210 ? 7.004 8.481 6.904 1.00 97.19 210 CYS A C 1
ATOM 1495 O O . CYS A 1 210 ? 7.567 9.031 5.962 1.00 97.19 210 CYS A O 1
ATOM 1497 N N . GLY A 1 211 ? 6.074 7.543 6.703 1.00 95.44 211 GLY A N 1
ATOM 1498 C CA . GLY A 1 211 ? 5.493 7.235 5.393 1.00 95.44 211 GLY A CA 1
ATOM 1499 C C . GLY A 1 211 ? 6.343 6.372 4.447 1.00 95.44 211 GLY A C 1
ATOM 1500 O O . GLY A 1 211 ? 5.816 5.854 3.463 1.00 95.44 211 GLY A O 1
ATOM 1501 N N . ILE A 1 212 ? 7.638 6.152 4.721 1.00 96.62 212 ILE A N 1
ATOM 1502 C CA . ILE A 1 212 ? 8.534 5.433 3.788 1.00 96.62 212 ILE A CA 1
ATOM 1503 C C . ILE A 1 212 ? 8.054 4.005 3.500 1.00 96.62 212 ILE A C 1
ATOM 1505 O O . ILE A 1 212 ? 8.081 3.563 2.352 1.00 96.62 212 ILE A O 1
ATOM 1509 N N . CYS A 1 213 ? 7.583 3.284 4.517 1.00 97.81 213 CYS A N 1
ATOM 1510 C CA . CYS A 1 213 ? 7.112 1.906 4.360 1.00 97.81 213 CYS A CA 1
ATOM 1511 C C . CYS A 1 213 ? 5.644 1.800 3.907 1.00 97.81 213 CYS A C 1
ATOM 1513 O O . CYS A 1 213 ? 5.232 0.743 3.431 1.00 97.81 213 CYS A O 1
ATOM 1515 N N . THR A 1 214 ? 4.863 2.879 4.018 1.00 97.62 214 THR A N 1
ATOM 1516 C CA . THR A 1 214 ? 3.394 2.856 3.939 1.00 97.62 214 THR A CA 1
ATOM 1517 C C . THR A 1 214 ? 2.874 2.328 2.609 1.00 97.62 214 THR A C 1
ATOM 1519 O O . THR A 1 214 ? 1.993 1.476 2.594 1.00 97.62 214 THR A O 1
ATOM 1522 N N . ARG A 1 215 ? 3.462 2.752 1.483 1.00 97.56 215 ARG A N 1
ATOM 1523 C CA . ARG A 1 215 ? 3.071 2.246 0.153 1.00 97.56 215 ARG A CA 1
ATOM 1524 C C . ARG A 1 215 ? 3.274 0.738 0.038 1.00 97.56 215 ARG A C 1
ATOM 1526 O O . ARG A 1 215 ? 2.411 0.042 -0.482 1.00 97.56 215 ARG A O 1
ATOM 1533 N N . GLY A 1 216 ? 4.388 0.242 0.576 1.00 98.19 216 GLY A N 1
ATOM 1534 C CA . GLY A 1 216 ? 4.694 -1.181 0.599 1.00 98.19 216 GLY A CA 1
ATOM 1535 C C . GLY A 1 216 ? 3.683 -1.979 1.418 1.00 98.19 216 GLY A C 1
ATOM 1536 O O . GLY A 1 216 ? 3.165 -2.983 0.937 1.00 98.19 216 GLY A O 1
ATOM 1537 N N . PHE A 1 217 ? 3.353 -1.498 2.621 1.00 98.62 217 PHE A N 1
ATOM 1538 C CA . PHE A 1 217 ? 2.328 -2.112 3.469 1.00 98.62 217 PHE A CA 1
ATOM 1539 C C . PHE A 1 217 ? 0.949 -2.114 2.810 1.00 98.62 217 PHE A C 1
ATOM 1541 O O . PHE A 1 217 ? 0.273 -3.140 2.840 1.00 98.62 217 PHE A O 1
ATOM 1548 N N . ILE A 1 218 ? 0.542 -1.012 2.174 1.00 98.56 218 ILE A N 1
ATOM 1549 C CA . ILE A 1 218 ? -0.744 -0.929 1.470 1.00 98.56 218 ILE A CA 1
ATOM 1550 C C . ILE A 1 218 ? -0.808 -1.955 0.332 1.00 98.56 218 ILE A C 1
ATOM 1552 O O . ILE A 1 218 ? -1.801 -2.671 0.225 1.00 98.56 218 ILE A O 1
ATOM 1556 N N . MET A 1 219 ? 0.244 -2.081 -0.483 1.00 98.62 219 MET A N 1
ATOM 1557 C CA . MET A 1 219 ? 0.249 -3.031 -1.604 1.00 98.62 219 MET A CA 1
ATOM 1558 C C . MET A 1 219 ? 0.297 -4.496 -1.150 1.00 98.62 219 MET A C 1
ATOM 1560 O O . MET A 1 219 ? -0.385 -5.336 -1.736 1.00 98.62 219 MET A O 1
ATOM 1564 N N . SER A 1 220 ? 1.038 -4.815 -0.084 1.00 98.56 220 SER A N 1
ATOM 1565 C CA . SER A 1 220 ? 0.993 -6.153 0.524 1.00 98.56 220 SER A CA 1
ATOM 1566 C C . SER A 1 220 ? -0.386 -6.459 1.120 1.00 98.56 220 SER A C 1
ATOM 1568 O O . SER A 1 220 ? -0.912 -7.554 0.928 1.00 98.56 220 SER A O 1
ATOM 1570 N N . SER A 1 221 ? -1.011 -5.476 1.776 1.00 98.62 221 SER A N 1
ATOM 1571 C CA . SER A 1 221 ? -2.373 -5.597 2.316 1.00 98.62 221 SER A CA 1
ATOM 1572 C C . SER A 1 221 ? -3.398 -5.800 1.204 1.00 98.62 221 SER A C 1
ATOM 1574 O O . SER A 1 221 ? -4.303 -6.614 1.346 1.00 98.62 221 SER A O 1
ATOM 1576 N N . TYR A 1 222 ? -3.237 -5.109 0.072 1.00 98.62 222 TYR A N 1
ATOM 1577 C CA . TYR A 1 222 ? -4.066 -5.319 -1.110 1.00 98.62 222 TYR A CA 1
ATOM 1578 C C . TYR A 1 222 ? -3.983 -6.773 -1.574 1.00 98.62 222 TYR A C 1
ATOM 1580 O O . TYR A 1 222 ? -5.014 -7.429 -1.677 1.00 98.62 222 TYR A O 1
ATOM 1588 N N . ALA A 1 223 ? -2.775 -7.310 -1.773 1.00 98.19 223 ALA A N 1
ATOM 1589 C CA . ALA A 1 223 ? -2.598 -8.698 -2.201 1.00 98.19 223 ALA A CA 1
ATOM 1590 C C . ALA A 1 223 ? -3.197 -9.712 -1.207 1.00 98.19 223 ALA A C 1
ATOM 1592 O O . ALA A 1 223 ? -3.829 -10.683 -1.626 1.00 98.19 223 ALA A O 1
ATOM 1593 N N . LEU A 1 224 ? -3.056 -9.469 0.102 1.00 98.44 224 LEU A N 1
ATOM 1594 C CA . LEU A 1 224 ? -3.708 -10.278 1.134 1.00 98.44 224 LEU A CA 1
ATOM 1595 C C . LEU A 1 224 ? -5.231 -10.255 0.967 1.00 98.44 224 LEU A C 1
ATOM 1597 O O . LEU A 1 224 ? -5.847 -11.310 0.844 1.00 98.44 224 LEU A O 1
ATOM 1601 N N . LEU A 1 225 ? -5.836 -9.068 0.922 1.00 98.25 225 LEU A N 1
ATOM 1602 C CA . LEU A 1 225 ? -7.293 -8.917 0.931 1.00 98.25 225 LEU A CA 1
ATOM 1603 C C . LEU A 1 225 ? -7.970 -9.373 -0.368 1.00 98.25 225 LEU A C 1
ATOM 1605 O O . LEU A 1 225 ? -9.155 -9.700 -0.342 1.00 98.25 225 LEU A O 1
ATOM 1609 N N . GLN A 1 226 ? -7.227 -9.475 -1.476 1.00 96.94 226 GLN A N 1
ATOM 1610 C CA . GLN A 1 226 ? -7.708 -10.127 -2.700 1.00 96.94 226 GLN A CA 1
ATOM 1611 C C . GLN A 1 226 ? -7.893 -11.643 -2.536 1.00 96.94 226 GLN A C 1
ATOM 1613 O O . GLN A 1 226 ? -8.721 -12.238 -3.220 1.00 96.94 226 GLN A O 1
ATOM 1618 N N . THR A 1 227 ? -7.122 -12.282 -1.652 1.00 96.19 227 THR A N 1
ATOM 1619 C CA . THR A 1 227 ? -7.145 -13.745 -1.462 1.00 96.19 227 THR A CA 1
ATOM 1620 C C . THR A 1 227 ? -7.858 -14.170 -0.181 1.00 96.19 227 THR A C 1
ATOM 1622 O O . THR A 1 227 ? -8.431 -15.255 -0.125 1.00 96.19 227 THR A O 1
ATOM 1625 N N . ASN A 1 228 ? -7.865 -13.311 0.836 1.00 97.25 228 AS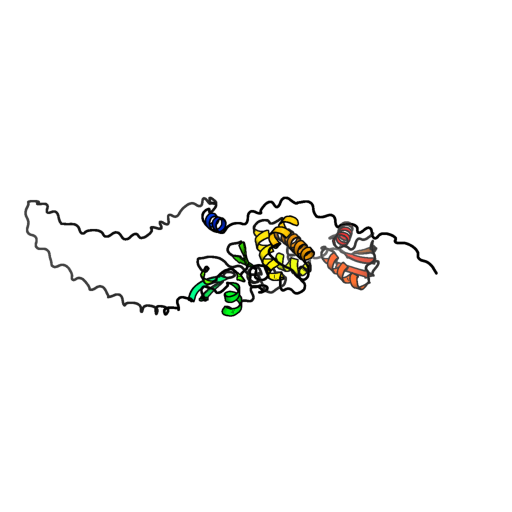N A N 1
ATOM 1626 C CA . ASN A 1 228 ? -8.566 -13.509 2.094 1.00 97.25 228 ASN A CA 1
ATOM 1627 C C . ASN A 1 228 ? -9.179 -12.180 2.547 1.00 97.25 228 ASN A C 1
ATOM 1629 O O . ASN A 1 228 ? -8.485 -11.323 3.087 1.00 97.25 228 ASN A O 1
ATOM 1633 N N . ASN A 1 229 ? -10.487 -12.019 2.348 1.00 95.06 229 ASN A N 1
ATOM 1634 C CA . ASN A 1 229 ? -11.204 -10.785 2.673 1.00 95.06 229 ASN A CA 1
ATOM 1635 C C . ASN A 1 229 ? -11.602 -10.660 4.156 1.00 95.06 229 ASN A C 1
ATOM 1637 O O . ASN A 1 229 ? -12.204 -9.653 4.525 1.00 95.06 229 ASN A O 1
ATOM 1641 N N . ASN A 1 230 ? -11.295 -11.647 5.006 1.00 97.62 230 ASN A N 1
ATOM 1642 C CA . ASN A 1 230 ? -11.522 -11.605 6.453 1.00 97.62 230 ASN A CA 1
ATOM 1643 C C . ASN A 1 230 ? -10.358 -12.253 7.229 1.00 97.62 230 ASN A C 1
ATOM 1645 O O . ASN A 1 230 ? -10.556 -13.257 7.920 1.00 97.62 230 ASN A O 1
ATOM 1649 N N . PRO A 1 231 ? -9.130 -11.724 7.092 1.00 98.19 231 PRO A N 1
ATOM 1650 C CA . PRO A 1 231 ? -7.966 -12.320 7.721 1.00 98.19 231 PRO A CA 1
ATOM 1651 C C . PRO A 1 231 ? -7.975 -12.080 9.231 1.00 98.19 231 PRO A C 1
ATOM 1653 O O . PRO A 1 231 ? -8.363 -11.015 9.711 1.00 98.19 231 PRO A O 1
ATOM 1656 N N . THR A 1 232 ? -7.491 -13.058 9.992 1.00 98.38 232 THR A N 1
ATOM 1657 C CA . THR A 1 232 ? -7.197 -12.857 11.414 1.00 98.38 232 THR A CA 1
ATOM 1658 C C . THR A 1 232 ? -5.953 -11.986 11.579 1.00 98.38 232 THR A C 1
ATOM 1660 O O . THR A 1 232 ? -5.101 -11.921 10.691 1.00 98.38 232 THR A O 1
ATOM 1663 N N . ARG A 1 233 ? -5.772 -11.372 12.751 1.00 98.00 233 ARG A N 1
ATOM 1664 C CA . ARG A 1 233 ? -4.582 -10.551 13.032 1.00 98.00 233 ARG A CA 1
ATOM 1665 C C . ARG A 1 233 ? -3.263 -11.310 12.856 1.00 98.00 233 ARG A C 1
ATOM 1667 O O . ARG A 1 233 ? -2.288 -10.740 12.377 1.00 98.00 233 ARG A O 1
ATOM 1674 N N . ALA A 1 234 ? -3.241 -12.607 13.173 1.00 98.31 234 ALA A N 1
ATOM 1675 C CA . ALA A 1 234 ? -2.081 -13.465 12.934 1.00 98.31 234 ALA A CA 1
ATOM 1676 C C . ALA A 1 234 ? -1.795 -13.651 11.432 1.00 98.31 234 ALA A C 1
ATOM 1678 O O . ALA A 1 234 ? -0.644 -13.581 11.013 1.00 98.31 234 ALA A O 1
ATOM 1679 N N . GLN A 1 235 ? -2.836 -13.824 10.610 1.00 98.50 235 GLN A N 1
ATOM 1680 C CA . GLN A 1 235 ? -2.694 -13.908 9.152 1.00 98.50 235 GLN A CA 1
ATOM 1681 C C . GLN A 1 235 ? -2.243 -12.576 8.543 1.00 98.50 235 GLN A C 1
ATOM 1683 O O . GLN A 1 235 ? -1.437 -12.576 7.616 1.00 98.50 235 GLN A O 1
ATOM 1688 N N . ILE A 1 236 ? -2.721 -11.447 9.080 1.00 98.69 236 ILE A N 1
ATOM 1689 C CA . ILE A 1 236 ? -2.257 -10.109 8.690 1.00 98.69 236 ILE A CA 1
ATOM 1690 C C . ILE A 1 236 ? -0.765 -9.959 9.006 1.00 98.69 236 ILE A C 1
ATOM 1692 O O . ILE A 1 236 ? 0.008 -9.585 8.128 1.00 98.69 236 ILE A O 1
ATOM 1696 N N . ALA A 1 237 ? -0.346 -10.286 10.231 1.00 98.31 237 ALA A N 1
ATOM 1697 C CA . ALA A 1 237 ? 1.054 -10.192 10.637 1.00 98.31 237 ALA A CA 1
ATOM 1698 C C . ALA A 1 237 ? 1.971 -11.068 9.767 1.00 98.31 237 ALA A C 1
ATOM 1700 O O . ALA A 1 237 ? 3.026 -10.606 9.334 1.00 98.31 237 ALA A O 1
ATOM 1701 N N . GLU A 1 238 ? 1.551 -12.297 9.457 1.00 98.12 238 GLU A N 1
ATOM 1702 C CA . GLU A 1 238 ? 2.307 -13.197 8.582 1.00 98.12 238 GLU A CA 1
ATOM 1703 C C . GLU A 1 238 ? 2.427 -12.633 7.160 1.00 98.12 238 GLU A C 1
ATOM 1705 O O . GLU A 1 238 ? 3.531 -12.524 6.622 1.00 98.12 238 GLU A O 1
ATOM 1710 N N . ALA A 1 239 ? 1.312 -12.198 6.567 1.00 97.44 239 ALA A N 1
ATOM 1711 C CA . ALA A 1 239 ? 1.287 -11.657 5.209 1.00 97.44 239 ALA A CA 1
ATOM 1712 C C . ALA A 1 239 ? 2.102 -10.362 5.053 1.00 97.44 239 ALA A C 1
ATOM 1714 O O . ALA A 1 239 ? 2.621 -10.082 3.973 1.00 97.44 239 ALA A O 1
ATOM 1715 N N . LEU A 1 240 ? 2.223 -9.575 6.125 1.00 98.12 240 LEU A N 1
ATOM 1716 C CA . LEU A 1 240 ? 2.969 -8.317 6.148 1.00 98.12 240 LEU A CA 1
ATOM 1717 C C . LEU A 1 240 ? 4.396 -8.455 6.698 1.00 98.12 240 LEU A C 1
ATOM 1719 O O . LEU A 1 240 ? 5.119 -7.463 6.748 1.00 98.12 240 LEU A O 1
ATOM 1723 N N . SER A 1 241 ? 4.837 -9.659 7.071 1.00 96.56 241 SER A N 1
ATOM 1724 C CA . SER A 1 241 ? 6.157 -9.899 7.678 1.00 96.56 241 SER A CA 1
ATOM 1725 C C . SER A 1 241 ? 7.342 -9.492 6.785 1.00 96.56 241 SER A C 1
ATOM 1727 O O . SER A 1 241 ? 8.429 -9.196 7.282 1.00 96.56 241 SER A O 1
ATOM 1729 N N . GLY A 1 242 ? 7.132 -9.416 5.465 1.00 94.56 242 GLY A N 1
ATOM 1730 C CA . GLY A 1 242 ? 8.106 -8.913 4.490 1.00 94.56 242 GLY A CA 1
ATOM 1731 C C . GLY A 1 242 ? 8.212 -7.382 4.404 1.00 94.56 242 GLY A C 1
ATOM 1732 O O . GLY A 1 242 ? 9.045 -6.870 3.653 1.00 94.56 242 GLY A O 1
ATOM 1733 N N . ASN A 1 243 ? 7.384 -6.641 5.145 1.00 98.38 243 ASN A N 1
ATOM 1734 C CA . ASN A 1 243 ? 7.379 -5.183 5.201 1.00 98.38 243 ASN A CA 1
ATOM 1735 C C . ASN A 1 243 ? 7.904 -4.702 6.560 1.00 98.38 243 ASN A C 1
ATOM 1737 O O . ASN A 1 243 ? 7.358 -5.026 7.609 1.00 98.38 243 ASN A O 1
ATOM 1741 N N . ILE A 1 244 ? 8.957 -3.881 6.547 1.00 98.25 244 ILE A N 1
ATOM 1742 C CA . ILE A 1 244 ? 9.603 -3.387 7.769 1.00 98.25 244 ILE A CA 1
ATOM 1743 C C . ILE A 1 244 ? 9.198 -1.933 8.029 1.00 98.25 244 ILE A C 1
ATOM 1745 O O . ILE A 1 244 ? 9.460 -1.043 7.217 1.00 98.25 244 ILE A O 1
ATOM 1749 N N . CYS A 1 245 ? 8.631 -1.680 9.209 1.00 98.00 245 CYS A N 1
ATOM 1750 C CA . CYS A 1 245 ? 8.364 -0.350 9.750 1.00 98.00 245 CYS A CA 1
ATOM 1751 C C . CYS A 1 245 ? 9.348 -0.023 10.880 1.00 98.00 245 CYS A C 1
ATOM 1753 O O . CYS A 1 245 ? 9.324 -0.652 11.939 1.00 98.00 245 CYS A O 1
ATOM 1755 N N . ARG A 1 246 ? 10.208 0.988 10.685 1.00 98.00 246 ARG A N 1
ATOM 1756 C CA . ARG A 1 246 ? 11.151 1.428 11.730 1.00 98.00 246 ARG A CA 1
ATOM 1757 C C . ARG A 1 246 ? 10.512 2.338 12.783 1.00 98.00 246 ARG A C 1
ATOM 1759 O O . ARG A 1 246 ? 11.024 2.400 13.892 1.00 98.00 246 ARG A O 1
ATOM 1766 N N . CYS A 1 247 ? 9.396 2.988 12.455 1.00 97.81 247 CYS A N 1
ATOM 1767 C CA . CYS A 1 247 ? 8.600 3.763 13.412 1.00 97.81 247 CYS A CA 1
ATOM 1768 C C . CYS A 1 247 ? 7.859 2.873 14.423 1.00 97.81 247 CYS A C 1
ATOM 1770 O O . CYS A 1 247 ? 7.429 3.368 15.454 1.00 97.81 247 CYS A O 1
ATOM 1772 N N . GLY A 1 248 ? 7.717 1.571 14.139 1.00 95.88 248 GLY A N 1
ATOM 1773 C CA . GLY A 1 248 ? 7.051 0.624 15.038 1.00 95.88 248 GLY A CA 1
ATOM 1774 C C . GLY A 1 248 ? 5.521 0.629 14.958 1.00 95.88 248 GLY A C 1
ATOM 1775 O O . GLY A 1 248 ? 4.878 0.029 15.809 1.00 95.88 248 GLY A O 1
ATOM 1776 N N . GLU A 1 249 ? 4.938 1.230 13.918 1.00 95.94 249 GLU A N 1
ATOM 1777 C CA . GLU A 1 249 ? 3.487 1.454 13.768 1.00 95.94 249 GLU A CA 1
ATOM 1778 C C . GLU A 1 249 ? 2.660 0.186 13.448 1.00 95.94 249 GLU A C 1
ATOM 1780 O O . GLU A 1 249 ? 1.544 0.262 12.942 1.00 95.94 249 GLU A O 1
ATOM 1785 N N . TYR A 1 250 ? 3.198 -1.012 13.699 1.00 98.06 250 TYR A N 1
ATOM 1786 C CA . TYR A 1 250 ? 2.544 -2.281 13.356 1.00 98.06 250 TYR A CA 1
ATOM 1787 C C . TYR A 1 250 ? 1.130 -2.431 13.942 1.00 98.06 250 TYR A C 1
ATOM 1789 O O . TYR A 1 250 ? 0.258 -2.881 13.202 1.00 98.06 250 TYR A O 1
ATOM 1797 N N . PRO A 1 251 ? 0.842 -2.043 15.206 1.00 97.88 251 PRO A N 1
ATOM 1798 C CA . PRO A 1 251 ? -0.514 -2.145 15.741 1.00 97.88 251 PRO A CA 1
ATOM 1799 C C . PRO A 1 251 ? -1.549 -1.375 14.911 1.00 97.88 251 PRO A C 1
ATOM 1801 O O . PRO A 1 251 ? -2.568 -1.961 14.542 1.00 97.88 251 PRO A O 1
ATOM 1804 N N . LYS A 1 252 ? -1.254 -0.120 14.541 1.00 98.12 252 LYS A N 1
ATOM 1805 C CA . LYS A 1 252 ? -2.133 0.713 13.705 1.00 98.12 252 LYS A CA 1
ATOM 1806 C C . LYS A 1 252 ? -2.175 0.266 12.253 1.00 98.12 252 LYS A C 1
ATOM 1808 O O . LYS A 1 252 ? -3.225 0.336 11.625 1.00 98.12 252 LYS A O 1
ATOM 1813 N N . ILE A 1 253 ? -1.067 -0.251 11.724 1.00 98.62 253 ILE A N 1
ATOM 1814 C CA . ILE A 1 253 ? -1.044 -0.899 10.408 1.00 98.62 253 ILE A CA 1
ATOM 1815 C C . ILE A 1 253 ? -2.020 -2.084 10.391 1.00 98.62 253 ILE A C 1
ATOM 1817 O O . ILE A 1 253 ? -2.800 -2.214 9.453 1.00 98.62 253 ILE A O 1
ATOM 1821 N N . TYR A 1 254 ? -2.026 -2.930 11.424 1.00 98.56 254 TYR A N 1
ATOM 1822 C CA . TYR A 1 254 ? -2.935 -4.077 11.489 1.00 98.56 254 TYR A CA 1
ATOM 1823 C C . TYR A 1 254 ? -4.394 -3.646 11.672 1.00 98.56 254 TYR A C 1
ATOM 1825 O O . TYR A 1 254 ? -5.255 -4.150 10.955 1.00 98.56 254 TYR A O 1
ATOM 1833 N N . GLU A 1 255 ? -4.663 -2.661 12.537 1.00 98.38 255 GLU A N 1
ATOM 1834 C CA . GLU A 1 255 ? -5.996 -2.046 12.679 1.00 98.38 255 GLU A CA 1
ATOM 1835 C C . GLU A 1 255 ? -6.502 -1.467 11.345 1.00 98.38 255 GLU A C 1
ATOM 1837 O O . GLU A 1 255 ? -7.669 -1.636 10.989 1.00 98.38 255 GLU A O 1
ATOM 1842 N N . ALA A 1 256 ? -5.623 -0.842 10.555 1.00 98.31 256 ALA A N 1
ATOM 1843 C CA . ALA A 1 256 ? -5.962 -0.344 9.225 1.00 98.31 256 ALA A CA 1
ATOM 1844 C C . ALA A 1 256 ? -6.351 -1.474 8.260 1.00 98.31 256 ALA A C 1
ATOM 1846 O O . ALA A 1 256 ? -7.317 -1.336 7.512 1.00 98.31 256 ALA A O 1
ATOM 1847 N N . VAL A 1 257 ? -5.645 -2.608 8.279 1.00 98.56 257 VAL A N 1
ATOM 1848 C CA . VAL A 1 257 ? -5.996 -3.761 7.433 1.00 98.56 257 VAL A CA 1
ATOM 1849 C C . VAL A 1 257 ? -7.321 -4.390 7.861 1.00 98.56 257 VAL A C 1
ATOM 1851 O O . VAL A 1 257 ? -8.144 -4.696 7.002 1.00 98.56 257 VAL A O 1
ATOM 1854 N N . GLU A 1 258 ? -7.564 -4.539 9.163 1.00 98.38 258 GLU A N 1
ATOM 1855 C CA . GLU A 1 258 ? -8.827 -5.054 9.715 1.00 98.38 258 GLU A CA 1
ATOM 1856 C C . GLU A 1 258 ? -10.016 -4.148 9.340 1.00 98.38 258 GLU A C 1
ATOM 1858 O O . GLU A 1 258 ? -11.069 -4.623 8.892 1.00 98.38 258 GLU A O 1
ATOM 1863 N N . SER A 1 259 ? -9.827 -2.831 9.457 1.00 97.00 259 SER A N 1
ATOM 1864 C CA . SER A 1 259 ? -10.804 -1.816 9.058 1.00 97.00 259 SER A CA 1
ATOM 1865 C C . SER A 1 259 ? -11.079 -1.862 7.552 1.00 97.00 259 SER A C 1
ATOM 1867 O O . SER A 1 259 ? -12.239 -1.946 7.146 1.00 97.00 259 SER A O 1
ATOM 1869 N N . ALA A 1 260 ? -10.034 -1.921 6.722 1.00 97.12 260 ALA A N 1
ATOM 1870 C CA . ALA A 1 260 ? -10.176 -2.034 5.273 1.00 97.12 260 ALA A CA 1
ATOM 1871 C C . ALA A 1 260 ? -10.868 -3.337 4.847 1.00 97.12 260 ALA A C 1
ATOM 1873 O O . ALA A 1 260 ? -11.696 -3.321 3.940 1.00 97.12 260 ALA A O 1
ATOM 1874 N N . ALA A 1 261 ? -10.560 -4.460 5.501 1.00 97.81 261 ALA A N 1
ATOM 1875 C CA . ALA A 1 261 ? -11.209 -5.743 5.244 1.00 97.81 261 ALA A CA 1
ATOM 1876 C C . ALA A 1 261 ? -12.711 -5.672 5.545 1.00 97.81 261 ALA A C 1
ATOM 1878 O O . ALA A 1 261 ? -13.530 -6.157 4.767 1.00 97.81 261 ALA A O 1
ATOM 1879 N N . THR A 1 262 ? -13.075 -5.030 6.656 1.00 96.06 262 THR A N 1
ATOM 1880 C CA . THR A 1 262 ? -14.476 -4.818 7.036 1.00 96.06 262 THR A CA 1
ATOM 1881 C C . THR A 1 262 ? -15.203 -3.957 6.012 1.00 96.06 262 THR A C 1
ATOM 1883 O O . THR A 1 262 ? -16.287 -4.332 5.573 1.00 96.06 262 THR A O 1
ATOM 1886 N N . GLU A 1 263 ? -14.587 -2.860 5.575 1.00 92.94 263 GLU A N 1
ATOM 1887 C CA . GLU A 1 263 ? -15.169 -1.972 4.573 1.00 92.94 263 GLU A CA 1
ATOM 1888 C C . GLU A 1 263 ? -15.322 -2.647 3.202 1.00 92.94 263 GLU A C 1
ATOM 1890 O O . GLU A 1 263 ? -16.343 -2.498 2.545 1.00 92.94 263 GLU A O 1
ATOM 1895 N N . LEU A 1 264 ? -14.341 -3.439 2.765 1.00 93.88 264 LEU A N 1
ATOM 1896 C CA . LEU A 1 264 ? -14.428 -4.157 1.490 1.00 93.88 264 LEU A CA 1
ATOM 1897 C C . LEU A 1 264 ? -15.544 -5.212 1.482 1.00 93.88 264 LEU A C 1
ATOM 1899 O O . LEU A 1 264 ? -16.116 -5.478 0.426 1.00 93.88 264 LEU A O 1
ATOM 1903 N N . ARG A 1 265 ? -15.866 -5.810 2.638 1.00 93.88 265 ARG A N 1
ATOM 1904 C CA . ARG A 1 265 ? -17.011 -6.728 2.776 1.00 93.88 265 ARG A CA 1
ATOM 1905 C C . ARG A 1 265 ? -18.339 -5.984 2.889 1.00 93.88 265 ARG A C 1
ATOM 1907 O O . ARG A 1 265 ? -19.337 -6.451 2.353 1.00 93.88 265 ARG A O 1
ATOM 1914 N N . ASN A 1 266 ? -18.331 -4.849 3.583 1.00 90.31 266 ASN A N 1
ATOM 1915 C CA . ASN A 1 266 ? -19.500 -4.028 3.877 1.00 90.31 266 ASN A CA 1
ATOM 1916 C C . ASN A 1 266 ? -19.237 -2.590 3.404 1.00 90.31 266 ASN A C 1
ATOM 1918 O O . ASN A 1 266 ? -18.950 -1.721 4.234 1.00 90.31 266 ASN A O 1
ATOM 1922 N N . PRO A 1 267 ? -19.279 -2.331 2.083 1.00 78.88 267 PRO A N 1
ATOM 1923 C CA . PRO A 1 267 ? -18.988 -1.006 1.563 1.00 78.88 267 PRO A CA 1
ATOM 1924 C C . PRO A 1 267 ? -19.983 0.002 2.149 1.00 78.88 267 PRO A C 1
ATOM 1926 O O . PRO A 1 267 ? -21.184 -0.288 2.183 1.00 78.88 267 PRO A O 1
ATOM 1929 N N . PRO A 1 268 ? -19.520 1.175 2.620 1.00 65.44 268 PRO A N 1
ATOM 1930 C CA . PRO A 1 268 ? -20.408 2.173 3.186 1.00 65.44 268 PRO A CA 1
ATOM 1931 C C . PRO A 1 268 ? -21.427 2.575 2.124 1.00 65.44 268 PRO A C 1
ATOM 1933 O O . PRO A 1 268 ? -21.072 2.891 0.984 1.00 65.44 268 PRO A O 1
ATOM 1936 N N . VAL A 1 269 ? -22.705 2.557 2.499 1.00 57.66 269 VAL A N 1
ATOM 1937 C CA . VAL A 1 269 ? -23.764 3.097 1.651 1.00 57.66 269 VAL A CA 1
ATOM 1938 C C . VAL A 1 269 ? -23.476 4.588 1.519 1.00 57.66 269 VAL A C 1
ATOM 1940 O O . VAL A 1 269 ? -23.586 5.324 2.497 1.00 57.66 269 VAL A O 1
ATOM 1943 N N . LYS A 1 270 ? -23.053 5.037 0.329 1.00 53.56 270 LYS A N 1
ATOM 1944 C CA . LYS A 1 270 ? -22.952 6.474 0.049 1.00 53.56 270 LYS A CA 1
ATOM 1945 C C . LYS A 1 270 ? -24.327 7.073 0.348 1.00 53.56 270 LYS A C 1
ATOM 1947 O O . LYS A 1 270 ? -25.291 6.590 -0.254 1.00 53.56 270 LYS A O 1
ATOM 1952 N N . PRO A 1 271 ? -24.446 8.083 1.230 1.00 48.38 271 PRO A N 1
ATOM 1953 C CA . PRO A 1 271 ? -25.695 8.806 1.376 1.00 48.38 271 PRO A CA 1
ATOM 1954 C C . PRO A 1 271 ? -26.078 9.300 -0.014 1.00 48.38 271 PRO A C 1
ATOM 1956 O O . PRO A 1 271 ? -25.355 10.093 -0.622 1.00 48.38 271 PRO A O 1
ATOM 1959 N N . GLN A 1 272 ? -27.158 8.764 -0.578 1.00 45.12 272 GLN A N 1
ATOM 1960 C CA . GLN A 1 272 ? -27.714 9.358 -1.778 1.00 45.12 272 GLN A CA 1
ATOM 1961 C C . GLN A 1 272 ? -28.267 10.696 -1.320 1.00 45.12 272 GLN A C 1
ATOM 1963 O O . GLN A 1 272 ? -29.259 10.739 -0.598 1.00 45.12 272 GLN A O 1
ATOM 1968 N N . ALA A 1 273 ? -27.596 11.783 -1.696 1.00 50.47 273 ALA A N 1
ATOM 1969 C CA . ALA A 1 273 ? -28.206 13.093 -1.615 1.00 50.47 273 ALA A CA 1
ATOM 1970 C C . ALA A 1 273 ? -29.510 13.002 -2.413 1.00 50.47 273 ALA A C 1
ATOM 1972 O O . ALA A 1 273 ? -29.488 12.910 -3.643 1.00 50.47 273 ALA A O 1
ATOM 1973 N N . VAL A 1 274 ? -30.641 12.959 -1.711 1.00 50.34 274 VAL A N 1
ATOM 1974 C CA . VAL A 1 274 ? -31.949 13.118 -2.330 1.00 50.34 274 VAL A CA 1
ATOM 1975 C C . VAL A 1 274 ? -31.981 14.567 -2.800 1.00 50.34 274 VAL A C 1
ATOM 1977 O O . VAL A 1 274 ? -32.326 15.475 -2.051 1.00 50.34 274 VAL A O 1
ATOM 1980 N N . LEU A 1 275 ? -31.527 14.804 -4.032 1.00 49.47 275 LEU A N 1
ATOM 1981 C CA . LEU A 1 275 ? -31.661 16.087 -4.713 1.00 49.47 275 LEU A CA 1
ATOM 1982 C C . LEU A 1 275 ? -33.133 16.254 -5.102 1.00 49.47 275 LEU A C 1
ATOM 1984 O O . LEU A 1 275 ? -33.534 16.070 -6.247 1.00 49.47 275 LEU A O 1
ATOM 1988 N N . GLY A 1 276 ? -33.942 16.567 -4.100 1.00 52.50 276 GLY A N 1
ATOM 1989 C CA . GLY A 1 276 ? -35.309 17.035 -4.217 1.00 52.50 276 GLY A CA 1
ATOM 1990 C C . GLY A 1 276 ? -35.520 18.162 -3.209 1.00 52.50 276 GLY A C 1
ATOM 1991 O O . GLY A 1 276 ? -34.758 18.268 -2.244 1.00 52.50 276 GLY A O 1
ATOM 1992 N N . PRO A 1 277 ? -36.521 19.037 -3.407 1.00 56.50 277 PRO A N 1
ATOM 1993 C CA . PRO A 1 277 ? -36.952 19.906 -2.322 1.00 56.50 277 PRO A CA 1
ATOM 1994 C C . PRO A 1 277 ? -37.231 19.028 -1.091 1.00 56.50 277 PRO A C 1
ATOM 1996 O O . PRO A 1 277 ? -37.811 17.949 -1.264 1.00 56.50 277 PRO A O 1
ATOM 1999 N N . PRO A 1 278 ? -36.810 19.446 0.120 1.00 57.09 278 PRO A N 1
ATOM 2000 C CA . PRO A 1 278 ? -37.093 18.685 1.328 1.00 57.09 278 PRO A CA 1
ATOM 2001 C C . PRO A 1 278 ? -38.591 18.353 1.360 1.00 57.09 278 PRO A C 1
ATOM 2003 O O . PRO A 1 278 ? -39.399 19.192 0.928 1.00 57.09 278 PRO A O 1
ATOM 2006 N N . PRO A 1 279 ? -38.980 17.142 1.801 1.00 60.06 279 PRO A N 1
ATOM 2007 C CA . PRO A 1 279 ? -40.388 16.789 1.905 1.00 60.06 279 PRO A CA 1
ATOM 2008 C C . PRO A 1 279 ? -41.111 17.909 2.656 1.00 60.06 279 PRO A C 1
ATOM 2010 O O . PRO A 1 279 ? -40.593 18.442 3.638 1.00 60.06 279 PRO A O 1
ATOM 2013 N N . LYS A 1 280 ? -42.275 18.336 2.149 1.00 62.38 280 LYS A N 1
ATOM 2014 C CA . LYS A 1 280 ? -43.073 19.369 2.819 1.00 62.38 280 LYS A CA 1
ATOM 2015 C C . LYS A 1 280 ? -43.450 18.840 4.200 1.00 62.38 280 LYS A C 1
ATOM 2017 O O . LYS A 1 280 ? -44.372 18.036 4.307 1.00 62.38 280 LYS A O 1
ATOM 2022 N N . ARG A 1 281 ? -42.731 19.288 5.228 1.00 70.06 281 ARG A N 1
ATOM 2023 C CA . ARG A 1 281 ? -42.988 18.904 6.612 1.00 70.06 281 ARG A CA 1
ATOM 2024 C C . ARG A 1 281 ? -44.363 19.429 7.021 1.00 70.06 281 ARG A C 1
ATOM 2026 O O . ARG A 1 281 ? -44.663 20.611 6.845 1.00 70.06 281 ARG A O 1
ATOM 2033 N N . THR A 1 282 ? -45.226 18.545 7.509 1.00 71.44 282 THR A N 1
ATOM 2034 C CA . THR A 1 282 ? -46.586 18.884 7.947 1.00 71.44 282 THR A CA 1
ATOM 2035 C C . THR A 1 282 ? -46.650 18.871 9.468 1.00 71.44 282 THR A C 1
ATOM 2037 O O . THR A 1 282 ? -46.490 17.814 10.068 1.00 71.44 282 THR A O 1
ATOM 2040 N N . GLY A 1 283 ? -46.910 20.019 10.095 1.00 75.06 283 GLY A N 1
ATOM 2041 C CA . GLY A 1 283 ? -46.986 20.143 11.554 1.00 75.06 283 GLY A CA 1
ATOM 2042 C C . GLY A 1 283 ? -46.162 21.314 12.080 1.00 75.06 283 GLY A C 1
ATOM 2043 O O . GLY A 1 283 ? -45.815 22.223 11.326 1.00 75.06 283 GLY A O 1
ATOM 2044 N N . SER A 1 284 ? -45.860 21.296 13.376 1.00 82.50 284 SER A N 1
ATOM 2045 C CA . SER A 1 284 ? -44.941 22.243 14.009 1.00 82.50 284 SER A CA 1
ATOM 2046 C C . SER A 1 284 ? -43.787 21.478 14.654 1.00 82.50 284 SER A C 1
ATOM 2048 O O . SER A 1 284 ? -44.036 20.429 15.259 1.00 82.50 284 SER A O 1
ATOM 2050 N N . PRO A 1 285 ? -42.546 21.979 14.546 1.00 88.12 285 PRO A N 1
ATOM 2051 C CA . PRO A 1 285 ? -41.418 21.370 15.226 1.00 88.12 285 PRO A CA 1
ATOM 2052 C C . PRO A 1 285 ? -41.634 21.422 16.740 1.00 88.12 285 PRO A C 1
ATOM 2054 O O . PRO A 1 285 ? -42.214 22.367 17.279 1.00 88.12 285 PRO A O 1
ATOM 2057 N N . SER A 1 286 ? -41.174 20.381 17.420 1.00 91.06 286 SER A N 1
ATOM 2058 C CA . SER A 1 286 ? -41.131 20.297 18.875 1.00 91.06 286 SER A CA 1
ATOM 2059 C C . SER A 1 286 ? -39.694 20.368 19.351 1.00 91.06 286 SER A C 1
ATOM 2061 O O . SER A 1 286 ? -38.761 19.996 18.640 1.00 91.06 286 SER A O 1
ATOM 2063 N N . THR A 1 287 ? -39.523 20.842 20.577 1.00 93.06 287 THR A N 1
ATOM 2064 C CA . THR A 1 287 ? -38.216 20.953 21.212 1.00 93.06 287 THR A CA 1
ATOM 2065 C C . THR A 1 287 ? -38.190 20.105 22.469 1.00 93.06 287 THR A C 1
ATOM 2067 O O . THR A 1 287 ? -39.111 20.176 23.282 1.00 93.06 287 THR A O 1
ATOM 2070 N N . MET A 1 288 ? -37.130 19.319 22.633 1.00 92.44 288 MET A N 1
ATOM 2071 C CA . MET A 1 288 ? -36.920 18.473 23.803 1.00 92.44 288 MET A CA 1
ATOM 2072 C C . MET A 1 288 ? -35.508 18.642 24.345 1.00 92.44 288 MET A C 1
ATOM 2074 O O . MET A 1 288 ? -34.557 18.809 23.581 1.00 92.44 288 MET A O 1
ATOM 2078 N N . ASP A 1 289 ? -35.395 18.592 25.668 1.00 94.25 289 ASP A N 1
ATOM 2079 C CA . ASP A 1 289 ? -34.133 18.711 26.382 1.00 94.25 289 ASP A CA 1
ATOM 2080 C C . ASP A 1 289 ? -33.638 17.336 26.826 1.00 94.25 289 ASP A C 1
ATOM 2082 O O . ASP A 1 289 ? -34.361 16.563 27.453 1.00 94.25 289 ASP A O 1
ATOM 2086 N N . PHE A 1 290 ? -32.376 17.066 26.525 1.00 93.81 290 PHE A N 1
ATOM 2087 C CA . PHE A 1 290 ? -31.651 15.873 26.916 1.00 93.81 290 PHE A CA 1
ATOM 2088 C C . PHE A 1 290 ? -30.476 16.266 27.799 1.00 93.81 290 PHE A C 1
ATOM 2090 O O . PHE A 1 290 ? -29.807 17.276 27.568 1.00 93.81 290 PHE A O 1
ATOM 2097 N N . GLN A 1 291 ? -30.192 15.441 28.801 1.00 94.69 291 GLN A N 1
ATOM 2098 C CA . GLN A 1 291 ? -28.992 15.585 29.610 1.00 94.69 291 GLN A CA 1
ATOM 2099 C C . GLN A 1 291 ? -27.999 14.506 29.214 1.00 94.69 291 GLN A C 1
ATOM 2101 O O . GLN A 1 291 ? -28.346 13.326 29.221 1.00 94.69 291 GLN A O 1
ATOM 2106 N N . PHE A 1 292 ? -26.763 14.882 28.898 1.00 92.75 292 PHE A N 1
ATOM 2107 C CA . PHE A 1 292 ? -25.749 13.882 28.588 1.00 92.75 292 PHE A CA 1
ATOM 2108 C C . PHE A 1 292 ? -25.474 13.003 29.813 1.00 92.75 292 PHE A C 1
ATOM 2110 O O . PHE A 1 292 ? -25.403 13.479 30.952 1.00 92.75 292 PHE A O 1
ATOM 2117 N N . ALA A 1 293 ? -25.318 11.701 29.584 1.00 91.31 293 ALA A N 1
ATOM 2118 C CA . ALA A 1 293 ? -24.862 10.768 30.605 1.00 91.31 293 ALA A CA 1
ATOM 2119 C C . ALA A 1 293 ? -23.440 11.136 31.058 1.00 91.31 293 ALA A C 1
ATOM 2121 O O . ALA A 1 293 ? -23.165 11.130 32.257 1.00 91.31 293 ALA A O 1
ATOM 2122 N N . ASN A 1 294 ? -22.599 11.555 30.104 1.00 90.50 294 ASN A N 1
ATOM 2123 C CA . ASN A 1 294 ? -21.258 12.087 30.325 1.00 90.50 294 ASN A CA 1
ATOM 2124 C C . ASN A 1 294 ? -21.167 13.501 29.728 1.00 90.50 294 ASN A C 1
ATOM 2126 O O . ASN A 1 294 ? -21.416 13.640 28.530 1.00 90.50 294 ASN A O 1
ATOM 2130 N N . PRO A 1 295 ? -20.814 14.539 30.509 1.00 88.25 295 PRO A N 1
ATOM 2131 C CA . PRO A 1 295 ? -20.624 15.882 29.972 1.00 88.25 295 PRO A CA 1
ATOM 2132 C C . PRO A 1 295 ? -19.602 15.909 28.829 1.00 88.25 295 PRO A C 1
ATOM 2134 O O . PRO A 1 295 ? -18.567 15.245 28.897 1.00 88.25 295 PRO A O 1
ATOM 2137 N N . LEU A 1 296 ? -19.877 16.709 27.801 1.00 81.56 296 LEU A N 1
ATOM 2138 C CA . LEU A 1 296 ? -18.914 17.051 26.763 1.00 81.56 296 LEU A CA 1
ATOM 2139 C C . LEU A 1 296 ? -17.781 17.870 27.397 1.00 81.56 296 LEU A C 1
ATOM 2141 O O . LEU A 1 296 ? -18.012 18.673 28.300 1.00 81.56 296 LEU A O 1
ATOM 2145 N N . GLY A 1 297 ? -16.548 17.691 26.922 1.00 79.31 297 GLY A N 1
ATOM 2146 C CA . GLY A 1 297 ? -15.379 18.373 27.495 1.00 79.31 297 GLY A CA 1
ATOM 2147 C C . GLY A 1 297 ? -15.426 19.907 27.411 1.00 79.31 297 GLY A C 1
ATOM 2148 O O . GLY A 1 297 ? -14.736 20.578 28.174 1.00 79.31 297 GLY A O 1
ATOM 2149 N N . SER A 1 298 ? -16.234 20.464 26.505 1.00 83.75 298 SER A N 1
ATOM 2150 C CA . SER A 1 298 ? -16.496 21.898 26.345 1.00 83.75 298 SER A CA 1
ATOM 2151 C C . SER A 1 298 ? -17.800 22.125 25.566 1.00 83.75 298 SER A C 1
ATOM 2153 O O . SER A 1 298 ? -18.342 21.202 24.953 1.00 83.75 298 SER A O 1
ATOM 2155 N N . ASP A 1 299 ? -18.301 23.362 25.570 1.00 86.44 299 ASP A N 1
ATOM 2156 C CA . ASP A 1 299 ? -19.507 23.746 24.821 1.00 86.44 299 ASP A CA 1
ATOM 2157 C C . ASP A 1 299 ? -19.288 23.733 23.294 1.00 86.44 299 ASP A C 1
ATOM 2159 O O . ASP A 1 299 ? -20.245 23.627 22.529 1.00 86.44 299 ASP A O 1
ATOM 2163 N N . GLU A 1 300 ? -18.033 23.783 22.837 1.00 82.75 300 GLU A N 1
ATOM 2164 C CA . GLU A 1 300 ? -17.667 23.787 21.412 1.00 82.75 300 GLU A CA 1
ATOM 2165 C C . GLU A 1 300 ? -18.056 22.477 20.707 1.00 82.75 300 GLU A C 1
ATOM 2167 O O . GLU A 1 300 ? -18.357 22.473 19.513 1.00 82.75 300 GLU A O 1
ATOM 2172 N N . PHE A 1 301 ? -18.144 21.375 21.458 1.00 83.44 301 PHE A N 1
ATOM 2173 C CA . PHE A 1 301 ? -18.513 20.059 20.933 1.00 83.44 301 PHE A CA 1
ATOM 2174 C C . PHE A 1 301 ? -20.007 19.915 20.606 1.00 83.44 301 PHE A C 1
ATOM 2176 O O . PHE A 1 301 ? -20.405 18.932 19.983 1.00 83.44 301 PHE A O 1
ATOM 2183 N N . ILE A 1 302 ? -20.854 20.892 20.953 1.00 87.94 302 ILE A N 1
ATOM 2184 C CA . ILE A 1 302 ? -22.284 20.855 20.598 1.00 87.94 302 ILE A CA 1
ATOM 2185 C C . ILE A 1 302 ? -22.501 20.868 19.081 1.00 87.94 302 ILE A C 1
ATOM 2187 O O . ILE A 1 302 ? -23.454 20.258 18.601 1.00 87.94 302 ILE A O 1
ATOM 2191 N N . GLY A 1 303 ? -21.600 21.490 18.314 1.00 84.12 303 GLY A N 1
ATOM 2192 C CA . GLY A 1 303 ? -21.666 21.463 16.851 1.00 84.12 303 GLY A CA 1
ATOM 2193 C C . GLY A 1 303 ? -21.466 20.063 16.257 1.00 84.12 303 GLY A C 1
ATOM 2194 O O . GLY A 1 303 ? -22.097 19.723 15.257 1.00 84.12 303 GLY A O 1
ATOM 2195 N N . GLU A 1 304 ? -20.637 19.225 16.884 1.00 86.81 304 GLU A N 1
ATOM 2196 C CA . GLU A 1 304 ? -20.434 17.833 16.455 1.00 86.81 304 GLU A CA 1
ATOM 2197 C C . GLU A 1 304 ? -21.674 16.983 16.738 1.00 86.81 304 GLU A C 1
ATOM 2199 O O . GLU A 1 304 ? -22.114 16.211 15.885 1.00 86.81 304 GLU A O 1
ATOM 2204 N N . VAL A 1 305 ? -22.286 17.194 17.906 1.00 87.19 305 VAL A N 1
ATOM 2205 C CA . VAL A 1 305 ? -23.552 16.562 18.290 1.00 87.19 305 VAL A CA 1
ATOM 2206 C C . VAL A 1 305 ? -24.675 16.957 17.324 1.00 87.19 305 VAL A C 1
ATOM 2208 O O . VAL A 1 305 ? -25.411 16.091 16.856 1.00 87.19 305 VAL A O 1
ATOM 2211 N N . ASP A 1 306 ? -24.787 18.244 16.980 1.00 87.62 306 ASP A N 1
ATOM 2212 C CA . ASP A 1 306 ? -25.745 18.740 15.983 1.00 87.62 306 ASP A CA 1
ATOM 2213 C C . ASP A 1 306 ? -25.543 18.073 14.617 1.00 87.62 306 ASP A C 1
ATOM 2215 O O . ASP A 1 306 ? -26.497 17.565 14.025 1.00 87.62 306 ASP A O 1
ATOM 2219 N N . GLY A 1 307 ? -24.296 18.005 14.142 1.00 85.06 307 GLY A N 1
ATOM 2220 C CA . GLY A 1 307 ? -23.959 17.329 12.891 1.00 85.06 307 GLY A CA 1
ATOM 2221 C C . GLY A 1 307 ? -24.344 15.847 12.892 1.00 85.06 307 GLY A C 1
ATOM 2222 O O . GLY A 1 307 ? -24.916 15.362 11.917 1.00 85.06 307 GLY A O 1
ATOM 2223 N N . ALA A 1 308 ? -24.086 15.139 13.994 1.00 86.06 308 ALA A N 1
ATOM 2224 C CA . ALA A 1 308 ? -24.397 13.719 14.131 1.00 86.06 308 ALA A CA 1
ATOM 2225 C C . ALA A 1 308 ? -25.907 13.440 14.206 1.00 86.06 308 ALA A C 1
ATOM 2227 O O . ALA A 1 308 ? -26.388 12.466 13.622 1.00 86.06 308 ALA A O 1
ATOM 2228 N N . LEU A 1 309 ? -26.675 14.295 14.891 1.00 88.19 309 LEU A N 1
ATOM 2229 C CA . LEU A 1 309 ? -28.127 14.145 14.998 1.00 88.19 309 LEU A CA 1
ATOM 2230 C C . LEU A 1 309 ? -28.865 14.549 13.720 1.00 88.19 309 LEU A C 1
ATOM 2232 O O . LEU A 1 309 ? -29.897 13.958 13.417 1.00 88.19 309 LEU A O 1
ATOM 2236 N N . LYS A 1 310 ? -28.334 15.493 12.936 1.00 87.31 310 LYS A N 1
ATOM 2237 C CA . LYS A 1 310 ? -28.893 15.875 11.626 1.00 87.31 310 LYS A CA 1
ATOM 2238 C C . LYS A 1 310 ? -28.822 14.775 10.565 1.00 87.31 310 LYS A C 1
ATOM 2240 O O . LYS A 1 310 ? -29.438 14.919 9.514 1.00 87.31 310 LYS A O 1
ATOM 2245 N N . LEU A 1 311 ? -28.102 13.681 10.826 1.00 83.38 311 LEU A N 1
ATOM 2246 C CA . LEU A 1 311 ? -28.156 12.472 9.996 1.00 83.38 311 LEU A CA 1
ATOM 2247 C C . LEU A 1 311 ? -29.490 11.723 10.131 1.00 83.38 311 LEU A C 1
ATOM 2249 O O . LEU A 1 311 ? -29.799 10.878 9.294 1.00 83.38 311 LEU A O 1
ATOM 2253 N N . LEU A 1 312 ? -30.262 12.010 11.182 1.00 84.06 312 LEU A N 1
ATOM 2254 C CA . LEU A 1 312 ? -31.587 11.453 11.395 1.00 84.06 312 LEU A CA 1
ATOM 2255 C C . LEU A 1 312 ? -32.634 12.367 10.743 1.00 84.06 312 LEU A C 1
ATOM 2257 O O . LEU A 1 312 ? -32.818 13.516 11.158 1.00 84.06 312 LEU A O 1
ATOM 2261 N N . ASP A 1 313 ? -33.328 11.850 9.727 1.00 84.44 313 ASP A N 1
ATOM 2262 C CA . ASP A 1 313 ? -34.407 12.574 9.052 1.00 84.44 313 ASP A CA 1
ATOM 2263 C C . ASP A 1 313 ? -35.470 13.023 10.069 1.00 84.44 313 ASP A C 1
ATOM 2265 O O . ASP A 1 313 ? -35.940 12.240 10.892 1.00 84.44 313 ASP A O 1
ATOM 2269 N N . GLY A 1 314 ? -35.826 14.309 10.033 1.00 84.50 314 GLY A N 1
ATOM 2270 C CA . GLY A 1 314 ? -36.779 14.921 10.965 1.00 84.50 314 GLY A CA 1
ATOM 2271 C C . GLY A 1 314 ? -36.143 15.710 12.113 1.00 84.50 314 GLY A C 1
ATOM 2272 O O . GLY A 1 314 ? -36.855 16.458 12.783 1.00 84.50 314 GLY A O 1
ATOM 2273 N N . VAL A 1 315 ? -34.821 15.643 12.317 1.00 89.12 315 VAL A N 1
ATOM 2274 C CA . VAL A 1 315 ? -34.107 16.575 13.208 1.00 89.12 315 VAL A CA 1
ATOM 2275 C C . VAL A 1 315 ? -33.788 17.873 12.459 1.00 89.12 315 VAL A C 1
ATOM 2277 O O . VAL A 1 315 ? -33.315 17.869 11.324 1.00 89.12 315 VAL A O 1
ATOM 2280 N N . GLU A 1 316 ? -34.086 19.013 13.077 1.00 87.56 316 GLU A N 1
ATOM 2281 C CA . GLU A 1 316 ? -33.864 20.344 12.501 1.00 87.56 316 GLU A CA 1
ATOM 2282 C C . GLU A 1 316 ? -32.592 20.996 13.042 1.00 87.56 316 GLU A C 1
ATOM 2284 O O . GLU A 1 316 ? -31.822 21.597 12.289 1.00 87.56 316 GLU A O 1
ATOM 2289 N N . GLY A 1 317 ? -32.334 20.826 14.336 1.00 88.44 317 GLY A N 1
ATOM 2290 C CA . GLY A 1 317 ? -31.090 21.280 14.930 1.00 88.44 317 GLY A CA 1
ATOM 2291 C C . GLY A 1 317 ? -30.974 20.970 16.407 1.00 88.44 317 GLY A C 1
ATOM 2292 O O . GLY A 1 317 ? -31.967 20.762 17.107 1.00 88.44 317 GLY A O 1
ATOM 2293 N N . VAL A 1 318 ? -29.734 20.969 16.869 1.00 90.94 318 VAL A N 1
ATOM 2294 C CA . VAL A 1 318 ? -29.363 20.793 18.264 1.00 90.94 318 VAL A CA 1
ATOM 2295 C C . VAL A 1 318 ? -28.660 22.055 18.747 1.00 90.94 318 VAL A C 1
ATOM 2297 O O . VAL A 1 318 ? -27.814 22.631 18.071 1.00 90.94 318 VAL A O 1
ATOM 2300 N N . SER A 1 319 ? -29.033 22.497 19.938 1.00 91.31 319 SER A N 1
ATOM 2301 C CA . SER A 1 319 ? -28.390 23.593 20.664 1.00 91.31 319 SER A CA 1
ATOM 2302 C C . SER A 1 319 ? -28.134 23.146 22.096 1.00 91.31 319 SER A C 1
ATOM 2304 O O . SER A 1 319 ? -28.668 22.126 22.519 1.00 91.31 319 SER A O 1
ATOM 2306 N N . GLY A 1 320 ? -27.331 23.870 22.867 1.00 91.06 320 GLY A N 1
ATOM 2307 C CA . GLY A 1 320 ? -27.097 23.513 24.262 1.00 91.06 320 GLY A CA 1
ATOM 2308 C C . GLY A 1 320 ? -25.703 23.878 24.730 1.00 91.06 320 GLY A C 1
ATOM 2309 O O . GLY A 1 320 ? -25.117 24.847 24.256 1.00 91.06 320 GLY A O 1
ATOM 2310 N N . ASN A 1 321 ? -25.203 23.099 25.679 1.00 90.12 321 ASN A N 1
ATOM 2311 C CA . ASN A 1 321 ? -23.889 23.262 26.287 1.00 90.12 321 ASN A CA 1
ATOM 2312 C C . ASN A 1 321 ? -23.290 21.890 26.611 1.00 90.12 321 ASN A C 1
ATOM 2314 O O . ASN A 1 321 ? -23.909 20.852 26.399 1.00 90.12 321 ASN A O 1
ATOM 2318 N N . SER A 1 322 ? -22.113 21.886 27.216 1.00 90.00 322 SER A N 1
ATOM 2319 C CA . SER A 1 322 ? -21.381 20.691 27.635 1.00 90.00 322 SER A CA 1
ATOM 2320 C C . SER A 1 322 ? -22.178 19.674 28.463 1.00 90.00 322 SER A C 1
ATOM 2322 O O . SER A 1 322 ? -21.788 18.517 28.545 1.00 90.00 322 SER A O 1
ATOM 2324 N N . THR A 1 323 ? -23.307 20.038 29.067 1.00 90.25 323 THR A N 1
ATOM 2325 C CA . THR A 1 323 ? -24.094 19.134 29.926 1.00 90.25 323 THR A CA 1
ATOM 2326 C C . THR A 1 323 ? -25.480 18.804 29.384 1.00 90.25 323 THR A C 1
ATOM 2328 O O . THR A 1 323 ? -26.082 17.820 29.818 1.00 90.25 323 THR A O 1
ATOM 2331 N N . THR A 1 324 ? -25.995 19.595 28.444 1.00 92.44 324 THR A N 1
ATOM 2332 C CA . THR A 1 324 ? -27.382 19.499 27.976 1.00 92.44 324 THR A CA 1
ATOM 2333 C C . THR A 1 324 ? -27.488 19.749 26.480 1.00 92.44 324 THR A C 1
ATOM 2335 O O . THR A 1 324 ? -26.792 20.603 25.936 1.00 92.44 324 THR A O 1
ATOM 2338 N N . ALA A 1 325 ? -28.404 19.037 25.830 1.00 93.38 325 ALA A N 1
ATOM 2339 C CA . ALA A 1 325 ? -28.739 19.207 24.426 1.00 93.38 325 ALA A CA 1
ATOM 2340 C C . ALA A 1 325 ? -30.239 19.461 24.271 1.00 93.38 325 ALA A C 1
ATOM 2342 O O . ALA A 1 325 ? -31.069 18.650 24.664 1.00 93.38 325 ALA A O 1
ATOM 2343 N N . LYS A 1 326 ? -30.577 20.586 23.658 1.00 95.75 326 LYS A N 1
ATOM 2344 C CA . LYS A 1 326 ? -31.913 20.976 23.234 1.00 95.75 326 LYS A CA 1
ATOM 2345 C C . LYS A 1 326 ? -32.068 20.633 21.757 1.00 95.75 326 LYS A C 1
ATOM 2347 O O . LYS A 1 326 ? -31.479 21.295 20.900 1.00 95.75 326 LYS A O 1
ATOM 2352 N N . VAL A 1 327 ? -32.849 19.600 21.464 1.00 94.81 327 VAL A N 1
ATOM 2353 C CA . VAL A 1 327 ? -33.080 19.080 20.110 1.00 94.81 327 VAL A CA 1
ATOM 2354 C C . VAL A 1 327 ? -34.412 19.600 19.591 1.00 94.81 327 VAL A C 1
ATOM 2356 O O . VAL A 1 327 ? -35.447 19.419 20.230 1.00 94.81 327 VAL A O 1
ATOM 2359 N N . THR A 1 328 ? -34.386 20.226 18.420 1.00 93.06 328 THR A N 1
ATOM 2360 C CA . THR A 1 328 ? -35.576 20.631 17.665 1.00 93.06 328 THR A CA 1
ATOM 2361 C C . THR A 1 328 ? -35.825 19.610 16.566 1.00 93.06 328 THR A C 1
ATOM 2363 O O . THR A 1 328 ? -34.933 19.341 15.759 1.00 93.06 328 THR A O 1
ATOM 2366 N N . TYR A 1 329 ? -37.014 19.014 16.548 1.00 92.75 329 TYR A N 1
ATOM 2367 C CA . TYR A 1 329 ? -37.352 17.899 15.665 1.00 92.75 329 TYR A CA 1
ATOM 2368 C C . TYR A 1 329 ? -38.835 17.892 15.289 1.00 92.75 329 TYR A C 1
ATOM 2370 O O . TYR A 1 329 ? -39.649 18.610 15.868 1.00 92.75 329 TYR A O 1
ATOM 2378 N N . TRP A 1 330 ? -39.187 17.061 14.316 1.00 90.50 330 TRP A N 1
ATOM 2379 C CA . TRP A 1 330 ? -40.540 16.897 13.796 1.00 90.50 330 TRP A CA 1
ATOM 2380 C C . TRP A 1 330 ? -41.145 15.591 14.336 1.00 90.50 330 TRP A C 1
ATOM 2382 O O . TRP A 1 330 ? -40.760 14.516 13.875 1.00 90.50 330 TRP A O 1
ATOM 2392 N N . PRO A 1 331 ? -42.080 15.636 15.312 1.00 87.44 331 PRO A N 1
ATOM 2393 C CA . PRO A 1 331 ? -42.575 14.431 15.999 1.00 87.44 331 PRO A CA 1
ATOM 2394 C C . PRO A 1 331 ? -43.300 13.426 15.098 1.00 87.44 331 PRO A C 1
ATOM 2396 O O . PRO A 1 331 ? -43.476 12.268 15.461 1.00 87.44 331 PRO A O 1
ATOM 2399 N N . ASN A 1 332 ? -43.761 13.877 13.934 1.00 86.75 332 ASN A N 1
ATOM 2400 C CA . ASN A 1 332 ? -44.387 13.059 12.900 1.00 86.75 332 ASN A CA 1
ATOM 2401 C C . ASN A 1 332 ? -43.368 12.322 12.009 1.00 86.75 332 ASN A C 1
ATOM 2403 O O . ASN A 1 332 ? -43.769 11.432 11.265 1.00 86.75 332 ASN A O 1
ATOM 2407 N N . GLU A 1 333 ? -42.088 12.701 12.058 1.00 84.56 333 GLU A N 1
ATOM 2408 C CA . GLU A 1 333 ? -41.003 12.126 11.248 1.00 84.56 333 GLU A CA 1
ATOM 2409 C C . GLU A 1 333 ? -40.038 11.294 12.099 1.00 84.56 333 GLU A C 1
ATOM 2411 O O . GLU A 1 333 ? -39.556 10.259 11.643 1.00 84.56 333 GLU A O 1
ATOM 2416 N N . VAL A 1 334 ? -39.796 11.701 13.349 1.00 88.12 334 VAL A N 1
ATOM 2417 C CA . VAL A 1 334 ? -38.836 11.041 14.236 1.00 88.12 334 VAL A CA 1
ATOM 2418 C C . VAL A 1 334 ? -39.368 10.926 15.664 1.00 88.12 334 VAL A C 1
ATOM 2420 O O . VAL A 1 334 ? -39.920 11.877 16.221 1.00 88.12 334 VAL A O 1
ATOM 2423 N N . SER A 1 335 ? -39.203 9.743 16.262 1.00 91.31 335 SER A N 1
ATOM 2424 C CA . SER A 1 335 ? -39.564 9.484 17.657 1.00 91.31 335 SER A CA 1
ATOM 2425 C C . SER A 1 335 ? -38.433 9.857 18.617 1.00 91.31 335 SER A C 1
ATOM 2427 O O . SER A 1 335 ? -37.254 9.846 18.258 1.00 91.31 335 SER A O 1
ATOM 2429 N N . GLU A 1 336 ? -38.781 10.125 19.876 1.00 91.12 336 GLU A N 1
ATOM 2430 C CA . GLU A 1 336 ? -37.797 10.358 20.940 1.00 91.12 336 GLU A CA 1
ATOM 2431 C C . GLU A 1 336 ? -36.813 9.183 21.086 1.00 91.12 336 GLU A C 1
ATOM 2433 O O . GLU A 1 336 ? -35.608 9.402 21.208 1.00 91.12 336 GLU A O 1
ATOM 2438 N N . ASP A 1 337 ? -37.295 7.939 20.996 1.00 91.88 337 ASP A N 1
ATOM 2439 C CA . ASP A 1 337 ? -36.448 6.742 21.082 1.00 91.88 337 ASP A CA 1
ATOM 2440 C C . ASP A 1 337 ? -35.393 6.694 19.970 1.00 91.88 337 ASP A C 1
ATOM 2442 O O . ASP A 1 337 ? -34.248 6.303 20.209 1.00 91.88 337 ASP A O 1
ATOM 2446 N N . ALA A 1 338 ? -35.749 7.128 18.756 1.00 91.25 338 ALA A N 1
ATOM 2447 C CA . ALA A 1 338 ? -34.811 7.203 17.641 1.00 91.25 338 ALA A CA 1
ATOM 2448 C C . ALA A 1 338 ? -33.732 8.269 17.886 1.00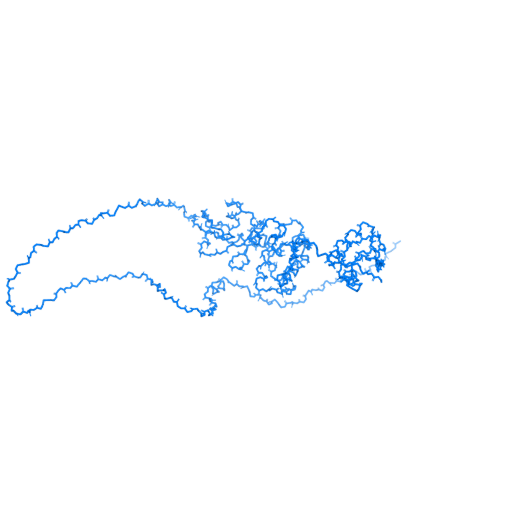 91.25 338 ALA A C 1
ATOM 2450 O O . ALA A 1 338 ? -32.557 8.023 17.616 1.00 91.25 338 ALA A O 1
ATOM 2451 N N . ILE A 1 339 ? -34.105 9.414 18.469 1.00 92.12 339 ILE A N 1
ATOM 2452 C CA . ILE A 1 339 ? -33.160 10.471 18.858 1.00 92.12 339 ILE A CA 1
ATOM 2453 C C . ILE A 1 339 ? -32.205 9.966 19.950 1.00 92.12 339 ILE A C 1
ATOM 2455 O O . ILE A 1 339 ? -30.989 10.116 19.823 1.00 92.12 339 ILE A O 1
ATOM 2459 N N . ARG A 1 340 ? -32.721 9.306 20.996 1.00 93.62 340 ARG A N 1
ATOM 2460 C CA . ARG A 1 340 ? -31.904 8.715 22.075 1.00 93.62 340 ARG A CA 1
ATOM 2461 C C . ARG A 1 340 ? -30.943 7.651 21.552 1.00 93.62 340 ARG A C 1
ATOM 2463 O O . ARG A 1 340 ? -29.781 7.616 21.957 1.00 93.62 340 ARG A O 1
ATOM 2470 N N . LYS A 1 341 ? -31.407 6.810 20.624 1.00 92.31 341 LYS A N 1
ATOM 2471 C CA . LYS A 1 341 ? -30.563 5.821 19.950 1.00 92.31 341 LYS A CA 1
ATOM 2472 C C . LYS A 1 341 ? -29.458 6.496 19.134 1.00 92.31 341 LYS A C 1
ATOM 2474 O O . LYS A 1 341 ? -28.309 6.086 19.243 1.00 92.31 341 LYS A O 1
ATOM 2479 N N . GLN A 1 342 ? -29.774 7.552 18.385 1.00 91.81 342 GLN A N 1
ATOM 2480 C CA . GLN A 1 342 ? -28.788 8.291 17.593 1.00 91.81 342 GLN A CA 1
ATOM 2481 C C . GLN A 1 342 ? -27.719 8.957 18.470 1.00 91.81 342 GLN A C 1
ATOM 2483 O O . GLN A 1 342 ? -26.539 8.918 18.125 1.00 91.81 342 GLN A O 1
ATOM 2488 N N . PHE A 1 343 ? -28.103 9.509 19.625 1.00 92.12 343 PHE A N 1
ATOM 2489 C CA . PHE A 1 343 ? -27.161 9.995 20.639 1.00 92.12 343 PHE A CA 1
ATOM 2490 C C . PHE A 1 343 ? -26.185 8.898 21.089 1.00 92.12 343 PHE A C 1
ATOM 2492 O O . PHE A 1 343 ? -24.975 9.119 21.102 1.00 92.12 343 PHE A O 1
ATOM 2499 N N . ALA A 1 344 ? -26.694 7.708 21.422 1.00 90.44 344 ALA A N 1
ATOM 2500 C CA . ALA A 1 344 ? -25.868 6.579 21.845 1.00 90.44 344 ALA A CA 1
ATOM 2501 C C . ALA A 1 344 ? -24.941 6.074 20.725 1.00 90.44 344 ALA A C 1
ATOM 2503 O O . ALA A 1 344 ? -23.744 5.908 20.956 1.00 90.44 344 ALA A O 1
ATOM 2504 N N . ASP A 1 345 ? -25.471 5.895 19.512 1.00 88.12 345 ASP A N 1
ATOM 2505 C CA . ASP A 1 345 ? -24.713 5.432 18.343 1.00 88.12 345 ASP A CA 1
ATOM 2506 C C . ASP A 1 345 ? -23.612 6.426 17.938 1.00 88.12 345 ASP A C 1
ATOM 2508 O O . ASP A 1 345 ? -22.557 6.025 17.450 1.00 88.12 345 ASP A O 1
ATOM 2512 N N . SER A 1 346 ? -23.836 7.719 18.187 1.00 86.25 346 SER A N 1
ATOM 2513 C CA . SER A 1 346 ? -22.869 8.792 17.922 1.00 86.25 346 SER A CA 1
ATOM 2514 C C . SER A 1 346 ? -21.857 8.995 19.057 1.00 86.25 346 SER A C 1
ATOM 2516 O O . SER A 1 346 ? -21.015 9.882 18.967 1.00 86.25 346 SER A O 1
ATOM 2518 N N . GLY A 1 347 ? -21.918 8.194 20.128 1.00 88.38 347 GLY A N 1
ATOM 2519 C CA . GLY A 1 347 ? -20.981 8.269 21.253 1.00 88.38 347 GLY A CA 1
ATOM 2520 C C . GLY A 1 347 ? -21.306 9.336 22.305 1.00 88.38 347 GLY A C 1
ATOM 2521 O O . GLY A 1 347 ? -20.495 9.569 23.200 1.00 88.38 347 GLY A O 1
ATOM 2522 N N . TYR A 1 348 ? -22.497 9.939 22.251 1.00 90.88 348 TYR A N 1
ATOM 2523 C CA . TYR A 1 348 ? -22.964 10.973 23.180 1.00 90.88 348 TYR A CA 1
ATOM 2524 C C . TYR A 1 348 ? -24.231 10.519 23.932 1.00 90.88 348 TYR A C 1
ATOM 2526 O O . TYR A 1 348 ? -25.285 11.137 23.781 1.00 90.88 348 TYR A O 1
ATOM 2534 N N . PRO A 1 349 ? -24.186 9.427 24.723 1.00 90.75 349 PRO A N 1
ATOM 2535 C CA . PRO A 1 349 ? -25.374 8.888 25.380 1.00 90.75 349 PRO A CA 1
ATOM 2536 C C . PRO A 1 349 ? -26.033 9.921 26.303 1.00 90.75 349 PRO A C 1
ATOM 2538 O O . PRO A 1 349 ? -25.352 10.682 26.993 1.00 90.75 349 PRO A O 1
ATOM 2541 N N . VAL A 1 350 ? -27.365 9.914 26.342 1.00 92.50 350 VAL A N 1
ATOM 2542 C CA . VAL A 1 350 ? -28.201 10.820 27.146 1.00 92.50 350 VAL A CA 1
ATOM 2543 C C . VAL A 1 350 ? -28.996 10.043 28.200 1.00 92.50 350 VAL A C 1
ATOM 2545 O O . VAL A 1 350 ? -29.272 8.858 28.013 1.00 92.50 350 VAL A O 1
ATOM 2548 N N . LYS A 1 351 ? -29.323 10.705 29.314 1.00 89.81 351 LYS A N 1
ATOM 2549 C CA . LYS A 1 351 ? -30.149 10.174 30.409 1.00 89.81 351 LYS A CA 1
ATOM 2550 C C . LYS A 1 351 ? -31.621 10.148 30.038 1.00 89.81 351 LYS A C 1
ATOM 2552 O O . LYS A 1 351 ? -32.087 11.094 29.364 1.00 89.81 351 LYS A O 1
#

Secondary structure (DSSP, 8-state):
---------------PPP-----------HHHHHHGGG----------------------PPPPPPPPP---------PPPPPPP-PPPPP--PPPPPPPPPPPPTTEEEEEEEETTEEEEEEEETT-BHHHIIIIIS-------SSSSSSS-TTEEEETTEEEEGGGSBGGG--SSPEEE-TTTS-SSSSGGGS-HHHHHHHHTT--SS-TTHHHHHHHHHHHHHH-SS--HHHHHHHTTT---SS--HHHHHHHHHHHHHHHHS---------SPPP---S--EEEEEEBSS--SSGGGHHHHHHHHTTSTTEEEEEEETTEEEEEE-TTT--HHHHHHHHHHTT--B-

Radius of gyration: 36.88 Å; chains: 1; bounding box: 86×67×148 Å